Protein AF-A0A7X9CYS6-F1 (afdb_monomer_lite)

pLDDT: mean 74.08, std 22.62, range [28.09, 98.12]

Foldseek 3Di:
DLVPLLVVLCVPVVVVVVPPPPPCVVPVHDPVVVVVVSVVVSVVVSVVVSVVVVVVVVVVVVLVVQCVVCVPPVVSVVVSCVVPPPPDDDPPPDPDDDDDDDDDDDDDDDDDDDDDDDDDDDDPPVVVVVVVVVVVVVVVVVVVVVVVVVVVVVVVVVVVVVVVVVVVVVVVVVVVVVVVVVVVVVVVVVVVVVVVVVVVVVVVVVVVVVVVVVVVVVVVVVVVVVVVVVVVVVVPPPPPPPDDDDDDDDDDDDD

Secondary structure (DSSP, 8-state):
-HHHHHHHHHHHHHHHHHH----GGGTT--HHHHHHHHHHHHHHHHHHHHHHHHHHHHHHHHHHHHHHHHTT-HHHHHHHHHHHS-SSPPP--------------------------------TTHHHHHHHHHHHHHHHHHHHHHHHHHHHHHHHHHHHHHHHHHHHHHHHHHHHHHHHHHHHHHHHHHHHHHHHHHHHHHHHHHHHHHHHHHHHHHHHHHHHHHHHHHHHHHHHS----S-------------

Structure (mmCIF, N/CA/C/O backbone):
data_AF-A0A7X9CYS6-F1
#
_entry.id   AF-A0A7X9CYS6-F1
#
loop_
_atom_site.group_PDB
_atom_site.id
_atom_site.type_symbol
_atom_site.label_atom_id
_atom_site.label_alt_id
_atom_site.label_comp_id
_atom_site.label_asym_id
_atom_site.label_entity_id
_atom_site.label_seq_id
_atom_site.pdbx_PDB_ins_code
_atom_site.Cartn_x
_atom_site.Cartn_y
_atom_site.Cartn_z
_atom_site.occupancy
_atom_site.B_iso_or_equiv
_atom_site.auth_seq_id
_atom_site.auth_comp_id
_atom_site.auth_asym_id
_atom_site.auth_atom_id
_atom_site.pdbx_PDB_model_num
ATOM 1 N N . MET A 1 1 ? 19.608 -3.594 35.580 1.00 46.00 1 MET A N 1
ATOM 2 C CA . MET A 1 1 ? 18.459 -4.457 35.216 1.00 46.00 1 MET A CA 1
ATOM 3 C C . MET A 1 1 ? 18.194 -4.507 33.707 1.00 46.00 1 MET A C 1
ATOM 5 O O . MET A 1 1 ? 17.631 -5.494 33.256 1.00 46.00 1 MET A O 1
ATOM 9 N N . GLU A 1 2 ? 18.663 -3.537 32.910 1.00 43.75 2 GLU A N 1
ATOM 10 C CA . GLU A 1 2 ? 18.467 -3.482 31.444 1.00 43.75 2 GLU A CA 1
ATOM 11 C C . GLU A 1 2 ? 18.926 -4.719 30.645 1.00 43.75 2 GLU A C 1
ATOM 13 O O . GLU A 1 2 ? 18.449 -4.955 29.538 1.00 43.75 2 GLU A O 1
ATOM 18 N N . THR A 1 3 ? 19.850 -5.525 31.174 1.00 52.84 3 THR A N 1
ATOM 19 C CA . THR A 1 3 ? 20.416 -6.687 30.469 1.00 52.84 3 THR A CA 1
ATOM 20 C C . THR A 1 3 ? 19.485 -7.900 30.427 1.00 52.84 3 THR A C 1
ATOM 22 O O . THR A 1 3 ? 19.634 -8.737 29.540 1.00 52.84 3 THR A O 1
ATOM 25 N N . VAL A 1 4 ? 18.509 -8.003 31.336 1.00 60.00 4 VAL A N 1
ATOM 26 C CA . VAL A 1 4 ? 17.666 -9.206 31.469 1.00 60.00 4 VAL A CA 1
ATOM 27 C C . VAL A 1 4 ? 16.544 -9.232 30.429 1.00 60.00 4 VAL A C 1
ATOM 29 O O . VAL A 1 4 ? 16.298 -10.272 29.824 1.00 60.00 4 VAL A O 1
ATOM 32 N N . VAL A 1 5 ? 15.909 -8.085 30.170 1.00 58.53 5 VAL A N 1
ATOM 33 C CA . VAL A 1 5 ? 14.807 -7.964 29.196 1.00 58.53 5 VAL A CA 1
ATOM 34 C C . VAL A 1 5 ? 1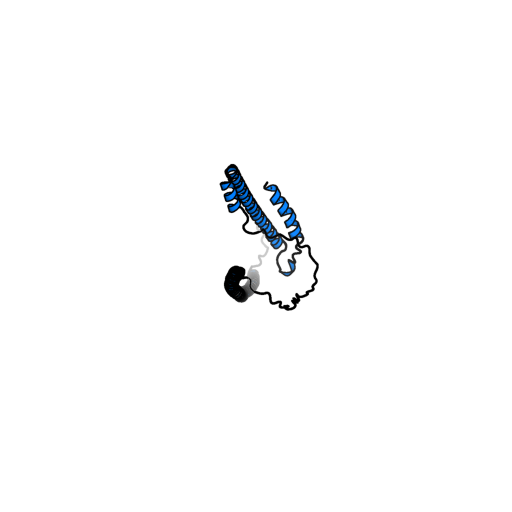5.327 -8.130 27.770 1.00 58.53 5 VAL A C 1
ATOM 36 O O . VAL A 1 5 ? 14.794 -8.926 27.004 1.00 58.53 5 VAL A O 1
ATOM 39 N N . LYS A 1 6 ? 16.446 -7.461 27.457 1.00 62.38 6 LYS A N 1
ATOM 40 C CA . LYS A 1 6 ? 17.162 -7.574 26.177 1.00 62.38 6 LYS A CA 1
ATOM 41 C C . LYS A 1 6 ? 17.490 -9.033 25.836 1.00 62.38 6 LYS A C 1
ATOM 43 O O . LYS A 1 6 ? 17.233 -9.479 24.726 1.00 62.38 6 LYS A O 1
ATOM 48 N N . TYR A 1 7 ? 18.033 -9.770 26.806 1.00 60.84 7 TYR A N 1
ATOM 49 C CA . TYR A 1 7 ? 18.475 -11.148 26.602 1.00 60.84 7 TYR A CA 1
ATOM 50 C C . TYR A 1 7 ? 17.305 -12.131 26.453 1.00 60.84 7 TYR A C 1
ATOM 52 O O . TYR A 1 7 ? 17.364 -13.010 25.600 1.00 60.84 7 TYR A O 1
ATOM 60 N N . ARG A 1 8 ? 16.228 -11.971 27.237 1.00 62.50 8 ARG A N 1
ATOM 61 C CA . ARG A 1 8 ? 15.043 -12.845 27.150 1.00 62.50 8 ARG A CA 1
ATOM 62 C C . ARG A 1 8 ? 14.233 -12.616 25.873 1.00 62.50 8 ARG A C 1
ATOM 64 O O . ARG A 1 8 ? 13.836 -13.586 25.240 1.00 62.50 8 ARG A O 1
ATOM 71 N N . PHE A 1 9 ? 14.066 -11.360 25.459 1.00 68.62 9 PHE A N 1
ATOM 72 C CA . PHE A 1 9 ? 13.383 -11.023 24.209 1.00 68.62 9 PHE A CA 1
ATOM 73 C C . PHE A 1 9 ? 14.113 -11.608 22.992 1.00 68.62 9 PHE A C 1
ATOM 75 O O . PHE A 1 9 ? 13.510 -12.297 22.170 1.00 68.62 9 PHE A O 1
ATOM 82 N N . ASP A 1 10 ? 15.434 -11.409 22.911 1.00 65.62 10 ASP A N 1
ATOM 83 C CA . ASP A 1 10 ? 16.239 -11.958 21.815 1.00 65.62 10 ASP A CA 1
ATOM 84 C C . ASP A 1 10 ? 16.242 -13.505 21.833 1.00 65.62 10 ASP A C 1
ATOM 86 O O . ASP A 1 10 ? 16.254 -14.137 20.774 1.00 65.62 10 ASP A O 1
ATOM 90 N N . GLN A 1 11 ? 16.189 -14.129 23.016 1.00 69.62 11 GLN A N 1
ATOM 91 C CA . GLN A 1 11 ? 16.157 -15.587 23.175 1.00 69.62 11 GLN A CA 1
ATOM 92 C C . GLN A 1 11 ? 14.868 -16.232 22.645 1.00 69.62 11 GLN A C 1
ATOM 94 O O . GLN A 1 11 ? 14.941 -17.347 22.135 1.00 69.62 11 GLN A O 1
ATOM 99 N N . GLU A 1 12 ? 13.717 -15.564 22.734 1.00 68.12 12 GLU A N 1
ATOM 100 C CA . GLU A 1 12 ? 12.431 -16.102 22.256 1.00 68.12 12 GLU A CA 1
ATOM 101 C C . GLU A 1 12 ? 12.136 -15.717 20.801 1.00 68.12 12 GLU A C 1
ATOM 103 O O . GLU A 1 12 ? 11.694 -16.546 20.000 1.00 68.12 12 GLU A O 1
ATOM 108 N N . MET A 1 13 ? 12.456 -14.481 20.418 1.00 67.81 13 MET A N 1
ATOM 109 C CA . MET A 1 13 ? 12.076 -13.947 19.111 1.00 67.81 13 MET A CA 1
ATOM 110 C C . MET A 1 13 ? 13.007 -14.392 17.976 1.00 67.81 13 MET A C 1
ATOM 112 O O . MET A 1 13 ? 12.555 -14.587 16.846 1.00 67.81 13 MET A O 1
ATOM 116 N N . VAL A 1 14 ? 14.302 -14.605 18.244 1.00 67.62 14 VAL A N 1
ATOM 117 C CA . VAL A 1 14 ? 15.253 -15.067 17.213 1.00 67.62 14 VAL A CA 1
ATOM 118 C C . VAL A 1 14 ? 14.948 -16.500 16.742 1.00 67.62 14 VAL A C 1
ATOM 120 O O . VAL A 1 14 ? 14.978 -16.731 15.530 1.00 67.62 14 VAL A O 1
ATOM 123 N N . PRO A 1 15 ? 14.638 -17.476 17.620 1.00 66.25 15 PRO A N 1
ATOM 124 C CA . PRO A 1 15 ? 14.166 -18.793 17.194 1.00 66.25 15 PRO A CA 1
ATOM 125 C C . PRO A 1 15 ? 12.837 -18.737 16.440 1.00 66.25 15 PRO A C 1
ATOM 127 O O . PRO A 1 15 ? 12.715 -19.402 15.414 1.00 66.25 15 PRO A O 1
ATOM 130 N N . PHE A 1 16 ? 11.884 -17.913 16.889 1.00 66.12 16 PHE A N 1
ATOM 131 C CA . PHE A 1 16 ? 10.585 -17.745 16.231 1.00 66.12 16 PHE A CA 1
ATOM 132 C C . PHE A 1 16 ? 10.733 -17.256 14.781 1.00 66.12 16 PHE A C 1
ATOM 134 O O . PHE A 1 16 ? 10.178 -17.848 13.857 1.00 66.12 16 PHE A O 1
ATOM 141 N N . VAL A 1 17 ? 11.577 -16.245 14.546 1.00 66.06 17 VAL A N 1
ATOM 142 C CA . VAL A 1 17 ? 11.855 -15.739 13.189 1.00 66.06 17 VAL A CA 1
ATOM 143 C C . VAL A 1 17 ? 12.609 -16.753 12.324 1.00 66.06 17 VAL A C 1
ATOM 145 O O . VAL A 1 17 ? 12.420 -16.777 11.111 1.00 66.06 17 VAL A O 1
ATOM 148 N N . LYS A 1 18 ? 13.430 -17.626 12.920 1.00 64.25 18 LYS A N 1
ATOM 149 C CA . LYS A 1 18 ? 14.090 -18.726 12.194 1.00 64.25 18 LYS A CA 1
ATOM 150 C C . LYS A 1 18 ? 13.147 -19.885 11.856 1.00 64.25 18 LYS A C 1
ATOM 152 O O . LYS A 1 18 ? 13.409 -20.585 10.885 1.00 64.25 18 LYS A O 1
ATOM 157 N N . GLN A 1 19 ? 12.105 -20.111 12.658 1.00 64.25 19 GLN A N 1
ATOM 158 C CA . GLN A 1 19 ? 11.081 -21.141 12.430 1.00 64.25 19 GLN A CA 1
ATOM 159 C C . GLN A 1 19 ? 9.977 -20.686 11.474 1.00 64.25 19 GLN A C 1
ATOM 161 O O . GLN A 1 19 ? 9.286 -21.523 10.895 1.00 64.25 19 GLN A O 1
ATOM 166 N N . LEU A 1 20 ? 9.813 -19.375 11.291 1.00 64.12 20 LEU A N 1
ATOM 167 C CA . LEU A 1 20 ? 8.981 -18.817 10.236 1.00 64.12 20 LEU A CA 1
ATOM 168 C C . LEU A 1 20 ? 9.573 -19.214 8.878 1.00 64.12 20 LEU A C 1
ATOM 170 O O . LEU A 1 20 ? 10.485 -18.577 8.351 1.00 64.12 20 LEU A O 1
ATOM 174 N N . ASP A 1 21 ? 9.035 -20.288 8.308 1.00 56.44 21 ASP A N 1
ATOM 175 C CA . ASP A 1 21 ? 9.355 -20.771 6.968 1.00 56.44 21 ASP A CA 1
ATOM 176 C C . ASP A 1 21 ? 8.730 -19.816 5.934 1.00 56.44 21 ASP A C 1
ATOM 178 O O . ASP A 1 21 ? 7.679 -20.059 5.330 1.00 56.44 21 ASP A O 1
ATOM 182 N N . ILE A 1 22 ? 9.340 -18.638 5.780 1.00 60.50 22 ILE A N 1
ATOM 183 C CA . ILE A 1 22 ? 8.824 -17.602 4.890 1.00 60.50 22 ILE A CA 1
ATOM 184 C C . ILE A 1 22 ? 9.063 -18.067 3.453 1.00 60.50 22 ILE A C 1
ATOM 186 O O . ILE A 1 22 ? 10.188 -18.039 2.937 1.00 60.50 22 ILE A O 1
ATOM 190 N N . LYS A 1 23 ? 7.975 -18.444 2.773 1.00 56.62 23 LYS A N 1
ATOM 191 C CA . LYS A 1 23 ? 7.922 -18.718 1.328 1.00 56.62 23 LYS A CA 1
ATOM 192 C C . LYS A 1 23 ? 8.110 -17.429 0.512 1.00 56.62 23 LYS A C 1
ATOM 194 O O . LYS A 1 23 ? 7.251 -16.999 -0.245 1.00 56.62 23 LYS A O 1
ATOM 199 N N . THR A 1 24 ? 9.276 -16.821 0.659 1.00 53.81 24 THR A N 1
ATOM 200 C CA . THR A 1 24 ? 9.776 -15.630 -0.051 1.00 53.81 24 THR A CA 1
ATOM 201 C C . THR A 1 24 ? 9.756 -15.792 -1.573 1.00 53.81 24 THR A C 1
ATOM 203 O O . THR A 1 24 ? 9.489 -14.835 -2.293 1.00 53.81 24 THR A O 1
ATOM 206 N N . ALA A 1 25 ? 9.926 -17.022 -2.068 1.00 52.12 25 ALA A N 1
ATOM 207 C CA . ALA A 1 25 ? 9.874 -17.340 -3.495 1.00 52.12 25 ALA A CA 1
ATOM 208 C C . ALA A 1 25 ? 8.477 -17.176 -4.132 1.00 52.12 25 ALA A C 1
ATOM 210 O O . ALA A 1 25 ? 8.392 -16.994 -5.340 1.00 52.12 25 ALA A O 1
ATOM 211 N N . LEU A 1 26 ? 7.387 -17.218 -3.351 1.00 50.41 26 LEU A N 1
ATOM 212 C CA . LEU A 1 26 ? 6.014 -17.113 -3.875 1.00 50.41 26 LEU A CA 1
ATOM 213 C C . LEU A 1 26 ? 5.566 -15.670 -4.152 1.00 50.41 26 LEU A C 1
ATOM 215 O O . LEU A 1 26 ? 4.571 -15.472 -4.840 1.00 50.41 26 LEU A O 1
ATOM 219 N N . PHE A 1 27 ? 6.302 -14.676 -3.649 1.00 57.56 27 PHE A N 1
ATOM 220 C CA . PHE A 1 27 ? 5.917 -13.263 -3.720 1.00 57.56 27 PHE A CA 1
ATOM 221 C C . PHE A 1 27 ? 6.971 -12.369 -4.396 1.00 57.56 27 PHE A C 1
ATOM 223 O O . PHE A 1 27 ? 6.818 -11.153 -4.413 1.00 57.56 27 PHE A O 1
ATOM 230 N N . GLY A 1 28 ? 8.038 -12.953 -4.957 1.00 59.25 28 GLY A N 1
ATOM 231 C CA . GLY A 1 28 ? 9.067 -12.211 -5.699 1.00 59.25 28 GLY A CA 1
ATOM 232 C C . GLY A 1 28 ? 9.936 -11.273 -4.852 1.00 59.25 28 GLY A C 1
ATOM 233 O O . GLY A 1 28 ? 10.658 -10.454 -5.411 1.00 59.25 28 GLY A O 1
ATOM 234 N N . TYR A 1 29 ? 9.881 -11.375 -3.521 1.00 65.25 29 TYR A N 1
ATOM 235 C CA . TYR A 1 29 ? 10.725 -10.587 -2.625 1.00 65.25 29 TYR A CA 1
ATOM 236 C C . TYR A 1 29 ? 12.080 -11.263 -2.416 1.00 65.25 29 TYR A C 1
ATOM 238 O O . TYR A 1 29 ? 12.153 -12.480 -2.218 1.00 65.25 29 TYR A O 1
ATOM 246 N N . ASP A 1 30 ? 13.150 -10.466 -2.394 1.00 68.56 30 ASP A N 1
ATOM 247 C CA . ASP A 1 30 ? 14.466 -10.959 -2.005 1.00 68.56 30 ASP A CA 1
ATOM 248 C C . ASP A 1 30 ? 14.426 -11.432 -0.540 1.00 68.56 30 ASP A C 1
ATOM 250 O O . ASP A 1 30 ? 13.966 -10.733 0.369 1.00 68.56 30 ASP A O 1
ATOM 254 N N . LYS A 1 31 ? 14.913 -12.655 -0.309 1.00 67.12 31 LYS A N 1
ATOM 255 C CA . LYS A 1 31 ? 15.061 -13.252 1.023 1.00 67.12 31 LYS A CA 1
ATOM 256 C C . LYS A 1 31 ? 15.860 -12.354 1.959 1.00 67.12 31 LYS A C 1
ATOM 258 O O . LYS A 1 31 ? 15.559 -12.304 3.152 1.00 67.12 31 LYS A O 1
ATOM 263 N N . THR A 1 32 ? 16.872 -11.672 1.430 1.00 69.25 32 THR A N 1
ATOM 264 C CA . THR A 1 32 ? 17.748 -10.806 2.220 1.00 69.25 32 THR A CA 1
ATOM 265 C C . THR A 1 32 ? 17.013 -9.554 2.699 1.00 69.25 32 THR A C 1
ATOM 267 O O . THR A 1 32 ? 17.086 -9.230 3.884 1.00 69.25 32 THR A O 1
ATOM 270 N N . ASP A 1 33 ? 16.209 -8.931 1.837 1.00 72.75 33 ASP A N 1
ATOM 271 C CA . ASP A 1 33 ? 15.396 -7.757 2.169 1.00 72.75 33 ASP A CA 1
ATOM 272 C C . ASP A 1 33 ? 14.320 -8.066 3.207 1.00 72.75 33 ASP A C 1
ATOM 274 O O . ASP A 1 33 ? 14.129 -7.308 4.162 1.00 72.75 33 ASP A O 1
ATOM 278 N N . VAL A 1 34 ? 13.628 -9.198 3.057 1.00 71.06 34 VAL A N 1
ATOM 279 C CA . VAL A 1 34 ? 12.612 -9.635 4.023 1.00 71.06 34 VAL A CA 1
ATOM 280 C C . VAL A 1 34 ? 13.257 -9.880 5.386 1.00 71.06 34 VAL A C 1
ATOM 282 O O . VAL A 1 34 ? 12.774 -9.378 6.399 1.00 71.06 34 VAL A O 1
ATOM 285 N N . TYR A 1 35 ? 14.390 -10.581 5.416 1.00 70.62 35 TYR A N 1
ATOM 286 C CA . TYR A 1 35 ? 15.113 -10.857 6.653 1.00 70.62 35 TYR A CA 1
ATOM 287 C C . TYR A 1 35 ? 15.645 -9.583 7.329 1.00 70.62 35 TYR A C 1
ATOM 289 O O . TYR A 1 35 ? 15.583 -9.467 8.553 1.00 70.62 35 TYR A O 1
ATOM 297 N N . ASN A 1 36 ? 16.113 -8.604 6.551 1.00 75.88 36 ASN A N 1
ATOM 298 C CA . ASN A 1 36 ? 16.542 -7.307 7.076 1.00 75.88 36 ASN A CA 1
ATOM 299 C C . ASN A 1 36 ? 15.367 -6.526 7.682 1.00 75.88 36 ASN A C 1
ATOM 301 O O . ASN A 1 36 ? 15.481 -6.046 8.806 1.00 75.88 36 ASN A O 1
ATOM 305 N N . LYS A 1 37 ? 14.201 -6.505 7.024 1.00 77.44 37 LYS A N 1
ATOM 306 C CA . LYS A 1 37 ? 12.989 -5.885 7.590 1.00 77.44 37 LYS A CA 1
ATOM 307 C C . LYS A 1 37 ? 12.537 -6.552 8.889 1.00 77.44 37 LYS A C 1
ATOM 309 O O . LYS A 1 37 ? 12.119 -5.860 9.814 1.00 77.44 37 LYS A O 1
ATOM 314 N N . PHE A 1 38 ? 12.635 -7.879 8.985 1.00 75.25 38 PHE A N 1
ATOM 315 C CA . PHE A 1 38 ? 12.331 -8.591 10.229 1.00 75.25 38 PHE A CA 1
ATOM 316 C C . PHE A 1 38 ? 13.317 -8.249 11.346 1.00 75.25 38 PHE A C 1
ATOM 318 O O . PHE A 1 38 ? 12.891 -8.042 12.478 1.00 75.25 38 PHE A O 1
ATOM 325 N N . LYS A 1 39 ? 14.615 -8.130 11.046 1.00 76.81 39 LYS A N 1
ATOM 326 C CA . LYS A 1 39 ? 15.598 -7.653 12.029 1.00 76.81 39 LYS A CA 1
ATOM 327 C C . LYS A 1 39 ? 15.272 -6.249 12.525 1.00 76.81 39 LYS A C 1
ATOM 329 O O . LYS A 1 39 ? 15.270 -6.038 13.733 1.00 76.81 39 LYS A O 1
ATOM 334 N N . ASP A 1 40 ? 14.954 -5.327 11.621 1.00 77.56 40 ASP A N 1
ATOM 335 C CA . ASP A 1 40 ? 14.597 -3.954 11.989 1.00 77.56 40 ASP A CA 1
ATOM 336 C C . ASP A 1 40 ? 13.343 -3.923 12.874 1.00 77.56 40 ASP A C 1
ATOM 338 O O . ASP A 1 40 ? 13.283 -3.182 13.855 1.00 77.56 40 ASP A O 1
ATOM 342 N N . LEU A 1 41 ? 12.356 -4.772 12.571 1.00 77.88 41 LEU A N 1
ATOM 343 C CA . LEU A 1 41 ? 11.145 -4.903 13.378 1.00 77.88 41 LEU A CA 1
ATOM 344 C C . LEU A 1 41 ? 11.442 -5.457 14.778 1.00 77.88 41 LEU A C 1
ATOM 346 O O . LEU A 1 41 ? 10.902 -4.946 15.758 1.00 77.88 41 LEU A O 1
ATOM 350 N N . LEU A 1 42 ? 12.319 -6.460 14.889 1.00 77.12 42 LEU A N 1
ATOM 351 C CA . LEU A 1 42 ? 12.750 -7.001 16.181 1.00 77.12 42 LEU A CA 1
ATOM 352 C C . LEU A 1 42 ? 13.484 -5.954 17.022 1.00 77.12 42 LEU A C 1
ATOM 354 O O . LEU A 1 42 ? 13.251 -5.874 18.226 1.00 77.12 42 LEU A O 1
ATOM 358 N N . VAL A 1 43 ? 14.332 -5.130 16.402 1.00 77.88 43 VAL A N 1
ATOM 359 C CA . VAL A 1 43 ? 15.024 -4.032 17.094 1.00 77.88 43 VAL A CA 1
ATOM 360 C C . VAL A 1 43 ? 14.019 -3.007 17.623 1.00 77.88 43 VAL A C 1
ATOM 362 O O . VAL A 1 43 ? 14.082 -2.658 18.799 1.00 77.88 43 VAL A O 1
ATOM 365 N N . ARG A 1 44 ? 13.032 -2.603 16.814 1.00 78.38 44 ARG A N 1
ATOM 366 C CA . ARG A 1 44 ? 11.977 -1.671 17.256 1.00 78.38 44 ARG A CA 1
ATOM 367 C C . ARG A 1 44 ? 11.113 -2.250 18.374 1.00 78.38 44 ARG A C 1
ATOM 369 O O . ARG A 1 44 ? 10.851 -1.575 19.361 1.00 78.38 44 ARG A O 1
ATOM 376 N N . ALA A 1 45 ? 10.698 -3.510 18.266 1.00 74.19 45 ALA A N 1
ATOM 377 C CA . ALA A 1 45 ? 9.920 -4.174 19.315 1.00 74.19 45 ALA A CA 1
ATOM 378 C C . ALA A 1 45 ? 10.716 -4.299 20.631 1.00 74.19 45 ALA A C 1
ATOM 380 O O . ALA A 1 45 ? 10.169 -4.178 21.731 1.00 74.19 45 ALA A O 1
ATOM 381 N N . ARG A 1 46 ? 12.034 -4.480 20.529 1.00 75.31 46 ARG A N 1
ATOM 382 C CA . ARG A 1 46 ? 12.953 -4.471 21.669 1.00 75.31 46 ARG A CA 1
ATOM 383 C C . ARG A 1 46 ? 13.092 -3.090 22.322 1.00 75.31 46 ARG A C 1
ATOM 385 O O . ARG A 1 46 ? 13.316 -3.025 23.530 1.00 75.31 46 ARG A O 1
ATOM 392 N N . GLU A 1 47 ? 13.024 -2.009 21.557 1.00 77.00 47 GLU A N 1
ATOM 393 C CA . GLU A 1 47 ? 13.021 -0.640 22.090 1.00 77.00 47 GLU A CA 1
ATOM 394 C C . GLU A 1 47 ? 11.711 -0.356 22.830 1.00 77.00 47 GLU A C 1
ATOM 396 O O . GLU A 1 47 ? 11.751 0.002 24.004 1.00 77.00 47 GLU A O 1
ATOM 401 N N . VAL A 1 48 ? 10.570 -0.660 22.206 1.00 75.81 48 VAL A N 1
ATOM 402 C CA . VAL A 1 48 ? 9.237 -0.475 22.811 1.00 75.81 48 VAL A CA 1
ATOM 403 C C . VAL A 1 48 ? 9.087 -1.275 24.107 1.00 75.81 48 VAL A C 1
ATOM 405 O O . VAL A 1 48 ? 8.604 -0.762 25.109 1.00 75.81 48 VAL A O 1
ATOM 408 N N . SER A 1 49 ? 9.541 -2.530 24.133 1.00 74.88 49 SER A N 1
ATOM 409 C CA . SER A 1 49 ? 9.483 -3.344 25.357 1.00 74.88 49 SER A CA 1
ATOM 410 C C . SER A 1 49 ? 10.391 -2.822 26.472 1.00 74.88 49 SER A C 1
ATOM 412 O O . SER A 1 49 ? 10.048 -2.953 27.644 1.00 74.88 49 SER A O 1
ATOM 414 N N . GLN A 1 50 ? 11.535 -2.216 26.146 1.00 77.12 50 GLN A N 1
ATOM 415 C CA . GLN A 1 50 ? 12.372 -1.560 27.154 1.00 77.12 50 GLN A CA 1
ATOM 416 C C . GLN A 1 50 ? 11.713 -0.303 27.705 1.00 77.12 50 GLN A C 1
ATOM 418 O O . GLN A 1 50 ? 11.797 -0.076 28.909 1.00 77.12 50 GLN A O 1
ATOM 423 N N . GLU A 1 51 ? 11.079 0.485 26.841 1.00 77.12 51 GLU A N 1
ATOM 424 C CA . GLU A 1 51 ? 10.366 1.702 27.220 1.00 77.12 51 GLU A CA 1
ATOM 425 C C . GLU A 1 51 ? 9.198 1.377 28.156 1.00 77.12 51 GLU A C 1
ATOM 427 O O . GLU A 1 51 ? 9.175 1.877 29.277 1.00 77.12 51 GLU A O 1
ATOM 432 N N . LEU A 1 52 ? 8.342 0.419 27.784 1.00 75.56 52 LEU A N 1
ATOM 433 C CA . LEU A 1 52 ? 7.236 -0.048 28.630 1.00 75.56 52 LEU A CA 1
ATOM 434 C C . LEU A 1 52 ? 7.725 -0.568 29.985 1.00 75.56 52 LEU A C 1
ATOM 436 O O . LEU A 1 52 ? 7.178 -0.228 31.028 1.00 75.56 52 LEU A O 1
ATOM 440 N N . VAL A 1 53 ? 8.794 -1.369 30.003 1.00 76.00 53 VAL A N 1
ATOM 441 C CA . VAL A 1 53 ? 9.352 -1.863 31.268 1.00 76.00 53 VAL A CA 1
ATOM 442 C C . VAL A 1 53 ? 9.916 -0.715 32.111 1.00 76.00 53 VAL A C 1
ATOM 444 O O . VAL A 1 53 ? 9.765 -0.731 33.331 1.00 76.00 53 VAL A O 1
ATOM 447 N N . ALA A 1 54 ? 10.565 0.279 31.502 1.00 76.81 54 ALA A N 1
ATOM 448 C CA . ALA A 1 54 ? 11.082 1.442 32.220 1.00 76.81 54 ALA A CA 1
ATOM 449 C C . ALA A 1 54 ? 9.953 2.302 32.810 1.00 76.81 54 ALA A C 1
ATOM 451 O O . ALA A 1 54 ? 10.068 2.735 33.958 1.00 76.81 54 ALA A O 1
ATOM 452 N N . GLU A 1 55 ? 8.863 2.502 32.068 1.00 77.94 55 GLU A N 1
ATOM 453 C CA . GLU A 1 55 ? 7.655 3.179 32.549 1.00 77.94 55 GLU A CA 1
ATOM 454 C C . GLU A 1 55 ? 7.044 2.441 33.745 1.00 77.94 55 GLU A C 1
ATOM 456 O O . GLU A 1 55 ? 6.828 3.057 34.787 1.00 77.94 55 GLU A O 1
ATOM 461 N N . GLU A 1 56 ? 6.884 1.118 33.659 1.00 78.50 56 GLU A N 1
ATOM 462 C CA . GLU A 1 56 ? 6.377 0.300 34.769 1.00 78.50 56 GLU A CA 1
ATOM 463 C C . GLU A 1 56 ? 7.310 0.306 35.992 1.00 78.50 56 GLU A C 1
ATOM 465 O O . GLU A 1 56 ? 6.878 0.288 37.144 1.00 78.50 56 GLU A O 1
ATOM 470 N N . TYR A 1 57 ? 8.628 0.376 35.792 1.00 79.19 57 TYR A N 1
ATOM 471 C CA . TYR A 1 57 ? 9.544 0.556 36.921 1.00 79.19 57 TYR A CA 1
ATOM 472 C C . TYR A 1 57 ? 9.363 1.922 37.592 1.00 79.19 57 TYR A C 1
ATOM 474 O O . TYR A 1 57 ? 9.431 2.004 38.821 1.00 79.19 57 TYR A O 1
ATOM 482 N N . LEU A 1 58 ? 9.123 2.984 36.819 1.00 81.00 58 LEU A N 1
ATOM 483 C CA . LEU A 1 58 ? 8.857 4.316 37.362 1.00 81.00 58 LEU A CA 1
ATOM 484 C C . LEU A 1 58 ? 7.523 4.366 38.113 1.00 81.00 58 LEU A C 1
ATOM 486 O O . LEU A 1 58 ? 7.479 4.951 39.197 1.00 81.00 58 LEU A O 1
ATOM 490 N N . THR A 1 59 ? 6.466 3.730 37.598 1.00 82.62 59 THR A N 1
ATOM 491 C CA . THR A 1 59 ? 5.176 3.630 38.303 1.00 82.62 59 THR A CA 1
ATOM 492 C C . THR A 1 59 ? 5.333 2.854 39.609 1.00 82.62 59 THR A C 1
ATOM 494 O O . THR A 1 59 ? 4.877 3.322 40.650 1.00 82.62 59 THR A O 1
ATOM 497 N N . ILE A 1 60 ? 6.072 1.740 39.613 1.00 81.50 60 ILE A N 1
ATOM 498 C CA . ILE A 1 60 ? 6.359 0.965 40.829 1.00 81.50 60 ILE A CA 1
ATOM 499 C C . ILE A 1 60 ? 7.158 1.786 41.853 1.00 81.50 60 ILE A C 1
ATOM 501 O O . ILE A 1 60 ? 6.863 1.727 43.048 1.00 81.50 60 ILE A O 1
ATOM 505 N N . GLU A 1 61 ? 8.165 2.556 41.436 1.00 82.25 61 GLU A N 1
ATOM 506 C CA . GLU A 1 61 ? 8.908 3.434 42.354 1.00 82.25 61 GLU A CA 1
ATOM 507 C C . GLU A 1 61 ? 8.015 4.552 42.918 1.00 82.25 61 GLU A C 1
ATOM 509 O O . GLU A 1 61 ? 8.049 4.823 44.122 1.00 82.25 61 GLU A O 1
ATOM 514 N N . GLN A 1 62 ? 7.135 5.138 42.102 1.00 84.31 62 GLN A N 1
ATOM 515 C CA . GLN A 1 62 ? 6.125 6.090 42.575 1.00 84.31 62 GLN A CA 1
ATOM 516 C C . GLN A 1 62 ? 5.178 5.437 43.592 1.00 84.31 62 GLN A C 1
ATOM 518 O O . GLN A 1 62 ? 5.011 5.966 44.691 1.00 84.31 62 GLN A O 1
ATOM 523 N N . MET A 1 63 ? 4.657 4.241 43.303 1.00 82.75 63 MET A N 1
ATOM 524 C CA . MET A 1 63 ? 3.824 3.471 44.231 1.00 82.75 63 MET A CA 1
ATOM 525 C C . MET A 1 63 ? 4.540 3.194 45.554 1.00 82.75 63 MET A C 1
ATOM 527 O O . MET A 1 63 ? 3.949 3.372 46.617 1.00 82.75 63 MET A O 1
ATOM 531 N N . LYS A 1 64 ? 5.821 2.802 45.521 1.00 83.62 64 LYS A N 1
ATOM 532 C CA . LYS A 1 64 ? 6.619 2.588 46.739 1.00 83.62 64 LYS A CA 1
ATOM 533 C C . LYS A 1 64 ? 6.732 3.867 47.558 1.00 83.62 64 LYS A C 1
ATOM 535 O O . LYS A 1 64 ? 6.537 3.818 48.769 1.00 83.62 64 LYS A O 1
ATOM 540 N N . THR A 1 65 ? 7.044 5.001 46.929 1.00 84.56 65 THR A N 1
ATOM 541 C CA . THR A 1 65 ? 7.184 6.279 47.649 1.00 84.56 65 THR A CA 1
ATOM 542 C C . THR A 1 65 ? 5.865 6.745 48.268 1.00 84.56 65 THR A C 1
ATOM 544 O O . THR A 1 65 ? 5.858 7.169 49.424 1.00 84.56 65 THR A O 1
ATOM 547 N N . GLU A 1 66 ? 4.744 6.590 47.558 1.00 82.19 66 GLU A N 1
ATOM 548 C CA . GLU A 1 66 ? 3.402 6.875 48.080 1.00 82.19 66 GLU A CA 1
ATOM 549 C C . GLU A 1 66 ? 3.018 5.925 49.230 1.00 82.19 66 GLU A C 1
ATOM 551 O O . GLU A 1 66 ? 2.486 6.376 50.245 1.00 82.19 66 GLU A O 1
ATOM 556 N N . LEU A 1 67 ? 3.363 4.636 49.130 1.00 81.94 67 LEU A N 1
ATOM 557 C CA . LEU A 1 67 ? 3.139 3.648 50.189 1.00 81.94 67 LEU A CA 1
ATOM 558 C C . LEU A 1 67 ? 3.973 3.964 51.438 1.00 81.94 67 LEU A C 1
ATOM 560 O O . LEU A 1 67 ? 3.440 3.952 52.546 1.00 81.94 67 LEU A O 1
ATOM 564 N N . PHE A 1 68 ? 5.254 4.315 51.283 1.00 81.31 68 PHE A N 1
ATOM 565 C CA . PHE A 1 68 ? 6.105 4.740 52.401 1.00 81.31 68 PHE A CA 1
ATOM 566 C C . PHE A 1 68 ? 5.595 6.029 53.063 1.00 81.31 68 PHE A C 1
ATOM 568 O O . PHE A 1 68 ? 5.657 6.145 54.286 1.00 81.31 68 PHE A O 1
ATOM 575 N N . ALA A 1 69 ? 5.051 6.973 52.289 1.00 78.88 69 ALA A N 1
ATOM 576 C CA . ALA A 1 69 ? 4.439 8.192 52.822 1.00 78.88 69 ALA A CA 1
ATOM 577 C C . ALA A 1 69 ? 3.107 7.926 53.554 1.00 78.88 69 ALA A C 1
ATOM 579 O O . ALA A 1 69 ? 2.759 8.650 54.490 1.00 78.88 69 ALA A O 1
ATOM 580 N N . ALA A 1 70 ? 2.371 6.886 53.150 1.00 77.56 70 ALA A N 1
ATOM 581 C CA . ALA A 1 70 ? 1.108 6.470 53.758 1.00 77.56 70 ALA A CA 1
ATOM 582 C C . ALA A 1 70 ? 1.276 5.498 54.945 1.00 77.56 70 ALA A C 1
ATOM 584 O O . ALA A 1 70 ? 0.340 5.335 55.725 1.00 77.56 70 ALA A O 1
ATOM 585 N N . ALA A 1 71 ? 2.459 4.897 55.134 1.00 74.25 71 ALA A N 1
ATOM 586 C CA . ALA A 1 71 ? 2.730 3.808 56.084 1.00 74.25 71 ALA A CA 1
ATOM 587 C C . ALA A 1 71 ? 2.449 4.113 57.576 1.00 74.25 71 ALA A C 1
ATOM 589 O O . ALA A 1 71 ? 2.507 3.205 58.402 1.00 74.25 71 ALA A O 1
ATOM 590 N N . GLY A 1 72 ? 2.142 5.364 57.935 1.00 71.00 72 GLY A N 1
ATOM 591 C CA . GLY A 1 72 ? 1.798 5.783 59.299 1.00 71.00 72 GLY A CA 1
ATOM 592 C C . GLY A 1 72 ? 0.349 6.238 59.510 1.00 71.00 72 GLY A C 1
ATOM 593 O O . GLY A 1 72 ? 0.021 6.640 60.623 1.00 71.00 72 GLY A O 1
ATOM 594 N N . ASP A 1 73 ? -0.505 6.222 58.480 1.00 78.50 73 ASP A N 1
ATOM 595 C CA . ASP A 1 73 ? -1.854 6.801 58.540 1.00 78.50 73 ASP A CA 1
ATOM 596 C C . ASP A 1 73 ? -2.884 5.891 57.832 1.00 78.50 73 ASP A C 1
ATOM 598 O O . ASP A 1 73 ? -2.833 5.742 56.605 1.00 78.50 73 ASP A O 1
ATOM 602 N N . PRO A 1 74 ? -3.825 5.266 58.571 1.00 77.25 74 PRO A N 1
ATOM 603 C CA . PRO A 1 74 ? -4.749 4.277 58.013 1.00 77.25 74 PRO A CA 1
ATOM 604 C C . PRO A 1 74 ? -5.670 4.863 56.935 1.00 77.25 74 PRO A C 1
ATOM 606 O O . PRO A 1 74 ? -5.962 4.184 55.954 1.00 77.25 74 PRO A O 1
ATOM 609 N N . ALA A 1 75 ? -6.051 6.140 57.048 1.00 77.38 75 ALA A N 1
ATOM 610 C CA . ALA A 1 75 ? -6.887 6.803 56.047 1.00 77.38 75 ALA A CA 1
ATOM 611 C C . ALA A 1 75 ? -6.137 7.034 54.720 1.00 77.38 75 ALA A C 1
ATOM 613 O O . ALA A 1 75 ? -6.7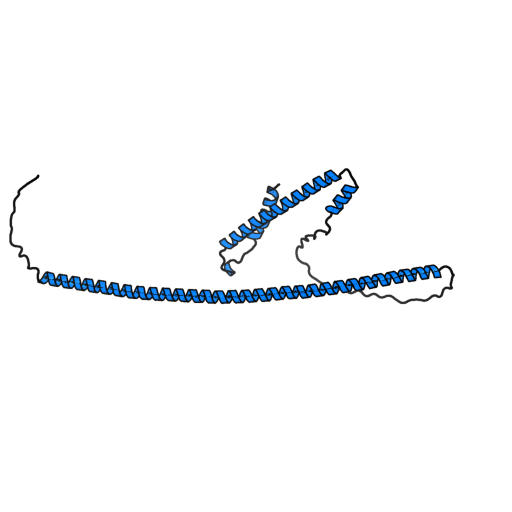26 6.983 53.640 1.00 77.38 75 ALA A O 1
ATOM 614 N N . LYS A 1 76 ? -4.815 7.254 54.776 1.00 78.12 76 LYS A N 1
ATOM 615 C CA . LYS A 1 76 ? -3.976 7.416 53.575 1.00 78.12 76 LYS A CA 1
ATOM 616 C C . LYS A 1 76 ? -3.651 6.082 52.913 1.00 78.12 76 LYS A C 1
ATOM 618 O O . LYS A 1 76 ? -3.526 6.038 51.694 1.00 78.12 76 LYS A O 1
ATOM 623 N N . LEU A 1 77 ? -3.551 5.006 53.693 1.00 75.12 77 LEU A N 1
ATOM 624 C CA . LEU A 1 77 ? -3.415 3.638 53.181 1.00 75.12 77 LEU A CA 1
ATOM 625 C C . LEU A 1 77 ? -4.665 3.189 52.416 1.00 75.12 77 LEU A C 1
ATOM 627 O O . LEU A 1 77 ? -4.542 2.596 51.347 1.00 75.12 77 LEU A O 1
ATOM 631 N N . GLU A 1 78 ? -5.856 3.521 52.916 1.00 76.50 78 GLU A N 1
ATOM 632 C CA . GLU A 1 78 ? -7.122 3.217 52.238 1.00 76.50 78 GLU A CA 1
ATOM 633 C C . GLU A 1 78 ? -7.278 4.024 50.936 1.00 76.50 78 GLU A C 1
ATOM 635 O O . GLU A 1 78 ? -7.627 3.468 49.894 1.00 76.50 78 GLU A O 1
ATOM 640 N N . ALA A 1 79 ? -6.899 5.309 50.947 1.00 77.62 79 ALA A N 1
ATOM 641 C CA . ALA A 1 79 ? -6.852 6.141 49.741 1.00 77.62 79 ALA A CA 1
ATOM 642 C C . ALA A 1 79 ? -5.808 5.657 48.712 1.00 77.62 79 ALA A C 1
ATOM 644 O O . ALA A 1 79 ? -6.070 5.680 47.509 1.00 77.62 79 ALA A O 1
ATOM 645 N N . PHE A 1 80 ? -4.641 5.185 49.167 1.00 80.38 80 PHE A N 1
ATOM 646 C CA . PHE A 1 80 ? -3.625 4.564 48.310 1.00 80.38 80 PHE A CA 1
ATOM 647 C C . PHE A 1 80 ? -4.157 3.278 47.666 1.00 80.38 80 PHE A C 1
ATOM 649 O O . PHE A 1 80 ? -4.033 3.098 46.455 1.00 80.38 80 PHE A O 1
ATOM 656 N N . HIS A 1 81 ? -4.811 2.416 48.449 1.00 77.56 81 HIS A N 1
ATOM 657 C CA . HIS A 1 81 ? -5.412 1.187 47.941 1.00 77.56 81 HIS A CA 1
ATOM 658 C C . HIS A 1 81 ? -6.507 1.481 46.906 1.00 77.56 81 HIS A C 1
ATOM 660 O O . HIS A 1 81 ? -6.543 0.839 45.865 1.00 77.56 81 HIS A O 1
ATOM 666 N N . ALA A 1 82 ? -7.357 2.487 47.126 1.00 80.19 82 ALA A N 1
ATOM 667 C CA . ALA A 1 82 ? -8.381 2.882 46.157 1.00 80.19 82 ALA A CA 1
ATOM 668 C C . ALA A 1 82 ? -7.797 3.461 44.851 1.00 80.19 82 ALA A C 1
ATOM 670 O O . ALA A 1 82 ? -8.360 3.242 43.782 1.00 80.19 82 ALA A O 1
ATOM 671 N N . LYS A 1 83 ? -6.672 4.185 44.929 1.00 81.12 83 LYS A N 1
ATOM 672 C CA . LYS A 1 83 ? -6.008 4.810 43.772 1.00 81.12 83 LYS A CA 1
ATOM 673 C C . LYS A 1 83 ? -5.264 3.803 42.889 1.00 81.12 83 LYS A C 1
ATOM 675 O O . LYS A 1 83 ? -5.220 3.988 41.678 1.00 81.12 83 LYS A O 1
ATOM 680 N N . TRP A 1 84 ? -4.671 2.770 43.487 1.00 77.38 84 TRP A N 1
ATOM 681 C CA . TRP A 1 84 ? -3.803 1.813 42.788 1.00 77.38 84 TRP A CA 1
ATOM 682 C C . TRP A 1 84 ? -4.386 0.396 42.681 1.00 77.38 84 TRP A C 1
ATOM 684 O O . TRP A 1 84 ? -3.726 -0.499 42.153 1.00 77.38 84 TRP A O 1
ATOM 694 N N . SER A 1 85 ? -5.606 0.163 43.175 1.00 75.31 85 SER A N 1
ATOM 695 C CA . SER A 1 85 ? -6.306 -1.107 42.974 1.00 75.31 85 SER A CA 1
ATOM 696 C C . SER A 1 85 ? -6.741 -1.234 41.506 1.00 75.31 85 SER A C 1
ATOM 698 O O . SER A 1 85 ? -7.394 -0.325 40.988 1.00 75.31 85 SER A O 1
ATOM 700 N N . PRO A 1 86 ? -6.406 -2.345 40.824 1.00 60.03 86 PRO A N 1
ATOM 701 C CA . PRO A 1 86 ? -6.872 -2.596 39.465 1.00 60.03 86 PRO A CA 1
ATOM 702 C C . PRO A 1 86 ? -8.405 -2.654 39.437 1.00 60.03 86 PRO A C 1
ATOM 704 O O . PRO A 1 86 ? -9.004 -3.501 40.097 1.00 60.03 86 PRO A O 1
ATOM 707 N N . GLN A 1 87 ? -9.045 -1.756 38.685 1.00 53.19 87 GLN A N 1
ATOM 708 C CA . GLN A 1 87 ? -10.508 -1.738 38.527 1.00 53.19 87 GLN A CA 1
ATOM 709 C C . GLN A 1 87 ? -11.031 -2.859 37.614 1.00 53.19 87 GLN A C 1
ATOM 711 O O . GLN A 1 87 ? -12.227 -3.136 37.621 1.00 53.19 87 GLN A O 1
ATOM 716 N N . GLU A 1 88 ? -10.145 -3.559 36.902 1.00 49.97 88 GLU A N 1
ATOM 717 C CA . GLU A 1 88 ? -10.467 -4.756 36.127 1.00 49.97 88 GLU A CA 1
ATOM 718 C C . GLU A 1 88 ? -9.479 -5.887 36.452 1.00 49.97 88 GLU A C 1
ATOM 720 O O . GLU A 1 88 ? -8.271 -5.642 36.561 1.00 49.97 88 GLU A O 1
ATOM 725 N N . PRO A 1 89 ? -9.956 -7.135 36.618 1.00 46.12 89 PRO A N 1
ATOM 726 C CA . PRO A 1 89 ? -9.072 -8.285 36.722 1.00 46.12 89 PRO A CA 1
ATOM 727 C C . PRO A 1 89 ? -8.281 -8.428 35.418 1.00 46.12 89 PRO A C 1
ATOM 729 O O . PRO A 1 89 ? -8.857 -8.436 34.330 1.00 46.12 89 PRO A O 1
ATOM 732 N N . LEU A 1 90 ? -6.954 -8.543 35.536 1.00 49.12 90 LEU A N 1
ATOM 733 C CA . LEU A 1 90 ? -6.069 -8.814 34.404 1.00 49.12 90 LEU A CA 1
ATOM 734 C C . LEU A 1 90 ? -6.599 -10.028 33.621 1.00 49.12 90 LEU A C 1
ATOM 736 O O . LEU A 1 90 ? -6.925 -11.040 34.251 1.00 49.12 90 LEU A O 1
ATOM 740 N N . PRO A 1 91 ? -6.671 -9.971 32.279 1.00 43.09 91 PRO A N 1
ATOM 741 C CA . PRO A 1 91 ? -7.031 -11.139 31.496 1.00 43.09 91 PRO A CA 1
ATOM 742 C C . PRO A 1 91 ? -6.005 -12.237 31.777 1.00 43.09 91 PRO A C 1
ATOM 744 O O . PRO A 1 91 ? -4.807 -12.060 31.551 1.00 43.09 91 PRO A O 1
ATOM 747 N N . GLU A 1 92 ? -6.474 -13.370 32.302 1.00 37.97 92 GLU A N 1
ATOM 748 C CA . GLU A 1 92 ? -5.670 -14.581 32.408 1.00 37.97 92 GLU A CA 1
ATOM 749 C C . GLU A 1 92 ? -5.132 -14.907 31.013 1.00 37.97 92 GLU A C 1
ATOM 751 O O . GLU A 1 92 ? -5.887 -15.286 30.115 1.00 37.97 92 GLU A O 1
ATOM 756 N N . ILE A 1 93 ? -3.819 -14.761 30.817 1.00 44.00 93 ILE A N 1
ATOM 757 C CA . ILE A 1 93 ? -3.143 -15.296 29.638 1.00 44.00 93 ILE A CA 1
ATOM 758 C C . ILE A 1 93 ? -3.184 -16.814 29.794 1.00 44.00 93 ILE A C 1
ATOM 760 O O . ILE A 1 93 ? -2.303 -17.436 30.391 1.00 44.00 93 ILE A O 1
ATOM 764 N N . LYS A 1 94 ? -4.266 -17.415 29.301 1.00 32.75 94 LYS A N 1
ATOM 765 C CA . LYS A 1 94 ? -4.382 -18.857 29.169 1.00 32.75 94 LYS A CA 1
ATOM 766 C C . LYS A 1 94 ? -3.363 -19.292 28.125 1.00 32.75 94 LYS A C 1
ATOM 768 O O . LYS A 1 94 ? -3.523 -19.032 26.936 1.00 32.75 94 LYS A O 1
ATOM 773 N N . HIS A 1 95 ? -2.312 -19.970 28.569 1.00 34.41 95 HIS A N 1
ATOM 774 C CA . HIS A 1 95 ? -1.542 -20.840 27.693 1.00 34.41 95 HIS A CA 1
ATOM 775 C C . HIS A 1 95 ? -2.425 -22.041 27.330 1.00 34.41 95 HIS A C 1
ATOM 777 O O . HIS A 1 95 ? -2.346 -23.099 27.953 1.00 34.41 95 HIS A O 1
ATOM 783 N N . GLU A 1 96 ? -3.309 -21.864 26.349 1.00 32.78 96 GLU A N 1
ATOM 784 C CA . GLU A 1 96 ? -4.020 -22.977 25.728 1.00 32.78 96 GLU A CA 1
ATOM 785 C C . GLU A 1 96 ? -3.032 -23.710 24.821 1.00 32.78 96 GLU A C 1
ATOM 787 O O . GLU A 1 96 ? -2.686 -23.273 23.726 1.00 32.78 96 GLU A O 1
ATOM 792 N N . THR A 1 97 ? -2.515 -24.820 25.346 1.00 34.25 97 THR A N 1
ATOM 793 C CA . THR A 1 97 ? -2.015 -25.897 24.501 1.00 34.25 97 THR A CA 1
ATOM 794 C C . THR A 1 97 ? -3.220 -26.617 23.916 1.00 34.25 97 THR A C 1
ATOM 796 O O . THR A 1 97 ? -4.214 -26.878 24.592 1.00 34.25 97 THR A O 1
ATOM 799 N N . ASP A 1 98 ? -3.108 -26.842 22.621 1.00 30.75 98 ASP A N 1
ATOM 800 C CA . ASP A 1 98 ? -4.151 -27.255 21.706 1.00 30.75 98 ASP A CA 1
ATOM 801 C C . ASP A 1 98 ? -4.806 -28.609 22.047 1.00 30.75 98 ASP A C 1
ATOM 803 O O . ASP A 1 98 ? -4.185 -29.524 22.589 1.00 30.75 98 ASP A O 1
ATOM 807 N N . GLU A 1 99 ? -6.055 -28.717 21.589 1.00 33.34 99 GLU A N 1
ATOM 808 C CA . GLU A 1 99 ? -6.833 -29.933 21.317 1.00 33.34 99 GLU A CA 1
ATOM 809 C C . GLU A 1 99 ? -7.503 -30.702 22.475 1.00 33.34 99 GLU A C 1
ATOM 811 O O . GLU A 1 99 ? -6.976 -31.662 23.037 1.00 33.34 99 GLU A O 1
ATOM 816 N N . LYS A 1 100 ? -8.806 -30.425 22.649 1.00 35.22 100 LYS A N 1
ATOM 817 C CA . LYS A 1 100 ? -9.861 -31.461 22.602 1.00 35.22 100 LYS A CA 1
ATOM 818 C C . LYS A 1 100 ? -11.236 -30.856 22.294 1.00 35.22 100 LYS A C 1
ATOM 820 O O . LYS A 1 100 ? -11.882 -30.248 23.140 1.00 35.22 100 LYS A O 1
ATOM 825 N N . LYS A 1 101 ? -11.699 -31.080 21.061 1.00 30.78 101 LYS A N 1
ATOM 826 C CA . LYS A 1 101 ? -13.114 -30.982 20.674 1.00 30.78 101 LYS A CA 1
ATOM 827 C C . LYS A 1 101 ? -13.895 -32.150 21.283 1.00 30.78 101 LYS A C 1
ATOM 829 O O . LYS A 1 101 ? -13.422 -33.281 21.192 1.00 30.78 101 LYS A O 1
ATOM 834 N N . ALA A 1 102 ? -15.098 -31.876 21.792 1.00 29.52 102 ALA A N 1
ATOM 835 C CA . ALA A 1 102 ? -16.371 -32.455 21.322 1.00 29.52 102 ALA A CA 1
ATOM 836 C C . ALA A 1 102 ? -17.451 -32.484 22.430 1.00 29.52 102 ALA A C 1
ATOM 838 O O . ALA A 1 102 ? -17.438 -33.351 23.294 1.00 29.52 102 ALA A O 1
ATOM 839 N N . ASN A 1 103 ? -18.374 -31.521 22.324 1.00 28.22 103 ASN A N 1
ATOM 840 C CA . ASN A 1 103 ? -19.843 -31.633 22.259 1.00 28.22 103 ASN A CA 1
ATOM 841 C C . ASN A 1 103 ? -20.675 -32.412 23.304 1.00 28.22 103 ASN A C 1
ATOM 843 O O . ASN A 1 103 ? -20.439 -33.585 23.572 1.00 28.22 103 ASN A O 1
ATOM 847 N N . GLY A 1 104 ? -21.805 -31.776 23.660 1.00 28.80 104 GLY A N 1
ATOM 848 C CA . GLY A 1 104 ? -23.086 -32.394 24.050 1.00 28.80 104 GLY A CA 1
ATOM 849 C C . GLY A 1 104 ? -23.605 -31.860 25.390 1.00 28.80 104 GLY A C 1
ATOM 850 O O . GLY A 1 104 ? -23.151 -32.323 26.426 1.00 28.80 104 GLY A O 1
ATOM 851 N N . GLU A 1 105 ? -24.329 -30.736 25.452 1.00 31.38 105 GLU A N 1
ATOM 852 C CA . GLU A 1 105 ? -25.794 -30.571 25.269 1.00 31.38 105 GLU A CA 1
ATOM 853 C C . GLU A 1 105 ? -26.691 -31.394 26.218 1.00 31.38 105 GLU A C 1
ATOM 855 O O . GLU A 1 105 ? -26.556 -32.608 26.329 1.00 31.38 105 GLU A O 1
ATOM 860 N N . GLY A 1 106 ? -27.660 -30.705 26.843 1.00 28.62 106 GLY A N 1
ATOM 861 C CA . GLY A 1 106 ? -28.756 -31.264 27.651 1.00 28.62 106 GLY A CA 1
ATOM 862 C C . GLY A 1 106 ? -29.149 -30.313 28.791 1.00 28.62 106 GLY A C 1
ATOM 863 O O . GLY A 1 106 ? -28.596 -30.402 29.878 1.00 28.62 106 GLY A O 1
ATOM 864 N N . PHE A 1 107 ? -29.843 -29.207 28.506 1.00 28.09 107 PHE A N 1
ATOM 865 C CA . PHE A 1 107 ? -31.312 -29.068 28.535 1.00 28.09 107 PHE A CA 1
ATOM 866 C C . PHE A 1 107 ? -31.905 -29.211 29.951 1.00 28.09 107 PHE A C 1
ATOM 868 O O . PHE A 1 107 ? -31.869 -30.273 30.564 1.00 28.09 107 PHE A O 1
ATOM 875 N N . ILE A 1 108 ? -32.418 -28.086 30.456 1.00 35.56 108 ILE A N 1
ATOM 876 C CA . ILE A 1 108 ? -33.044 -27.904 31.768 1.00 35.56 108 ILE A CA 1
ATOM 877 C C . ILE A 1 108 ? -34.521 -28.269 31.623 1.00 35.56 108 ILE A C 1
ATOM 879 O O . ILE A 1 108 ? -35.222 -27.620 30.851 1.00 35.56 108 ILE A O 1
ATOM 883 N N . GLU A 1 109 ? -35.001 -29.254 32.380 1.00 31.56 109 GLU A N 1
ATOM 884 C CA . GLU A 1 109 ? -36.433 -29.524 32.514 1.00 31.56 109 GLU A CA 1
ATOM 885 C C . GLU A 1 109 ? -36.839 -29.346 33.981 1.00 31.56 109 GLU A C 1
ATOM 887 O O . GLU A 1 109 ? -36.415 -30.067 34.885 1.00 31.56 109 GLU A O 1
ATOM 892 N N . SER A 1 110 ? -37.579 -28.267 34.210 1.00 36.00 110 SER A N 1
ATOM 893 C CA . SER A 1 110 ? -38.151 -27.855 35.483 1.00 36.00 110 SER A CA 1
ATOM 894 C C . SER A 1 110 ? -39.545 -28.459 35.640 1.00 36.00 110 SER A C 1
ATOM 896 O O . SER A 1 110 ? -40.472 -27.989 34.986 1.00 36.00 110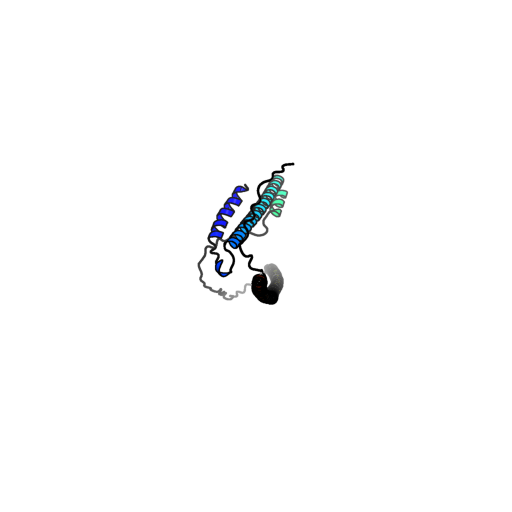 SER A O 1
ATOM 898 N N . ASP A 1 111 ? -39.697 -29.423 36.550 1.00 30.02 111 ASP A N 1
ATOM 899 C CA . ASP A 1 111 ? -40.997 -29.959 36.967 1.00 30.02 111 ASP A CA 1
ATOM 900 C C . ASP A 1 111 ? -41.288 -29.594 38.431 1.00 30.02 111 ASP A C 1
ATOM 902 O O . ASP A 1 111 ? -40.690 -30.114 39.375 1.00 30.02 111 ASP A O 1
ATOM 906 N N . LEU A 1 112 ? -42.246 -28.682 38.610 1.00 35.06 112 LEU A N 1
ATOM 907 C CA . LEU A 1 112 ? -42.922 -28.375 39.871 1.00 35.06 112 LEU A CA 1
ATOM 908 C C . LEU A 1 112 ? -44.308 -29.040 39.866 1.00 35.06 112 LEU A C 1
ATOM 910 O O . LEU A 1 112 ? -45.104 -28.731 38.976 1.00 35.06 112 LEU A O 1
ATOM 914 N N . PRO A 1 113 ? -44.686 -29.833 40.884 1.00 36.28 113 PRO A N 1
ATOM 915 C CA . PRO A 1 113 ? -46.082 -30.173 41.109 1.00 36.28 113 PRO A CA 1
ATOM 916 C C . PRO A 1 113 ? -46.717 -29.291 42.196 1.00 36.28 113 PRO A C 1
ATOM 918 O O . PRO A 1 113 ? -46.377 -29.343 43.375 1.00 36.28 113 PRO A O 1
ATOM 921 N N . VAL A 1 114 ? -47.643 -28.459 41.717 1.00 31.84 114 VAL A N 1
ATOM 922 C CA . VAL A 1 114 ? -49.024 -28.204 42.171 1.00 31.84 114 VAL A CA 1
ATOM 923 C C . VAL A 1 114 ? -49.375 -28.368 43.663 1.00 31.84 114 VAL A C 1
ATOM 925 O O . VAL A 1 114 ? -49.262 -29.422 44.280 1.00 31.84 114 VAL A O 1
ATOM 928 N N . ALA A 1 115 ? -49.951 -27.273 44.163 1.00 32.72 115 ALA A N 1
ATOM 929 C CA . ALA A 1 115 ? -50.513 -27.008 45.478 1.00 32.72 115 ALA A CA 1
ATOM 930 C C . ALA A 1 115 ? -51.489 -28.061 46.034 1.00 32.72 115 ALA A C 1
ATOM 932 O O . ALA A 1 115 ? -52.416 -28.507 45.361 1.00 32.72 115 ALA A O 1
ATOM 933 N N . THR A 1 116 ? -51.357 -28.322 47.338 1.00 32.44 116 THR A N 1
ATOM 934 C CA . THR A 1 116 ? -52.424 -28.872 48.185 1.00 32.44 116 THR A CA 1
ATOM 935 C C . THR A 1 116 ? -52.866 -27.780 49.158 1.00 32.44 116 THR A C 1
ATOM 937 O O . THR A 1 116 ? -52.054 -27.242 49.910 1.00 32.44 116 THR A O 1
ATOM 940 N N . SER A 1 117 ? -54.142 -27.412 49.110 1.00 37.34 117 SER A N 1
ATOM 941 C CA . SER A 1 117 ? -54.766 -26.404 49.965 1.00 37.34 117 SER A CA 1
ATOM 942 C C . SER A 1 117 ? -55.194 -26.999 51.310 1.00 37.34 117 SER A C 1
ATOM 944 O O . SER A 1 117 ? -55.869 -28.024 51.368 1.00 37.34 117 SER A O 1
ATOM 946 N N . VAL A 1 118 ? -54.851 -26.311 52.402 1.00 33.03 118 VAL A N 1
ATOM 947 C CA . VAL A 1 118 ? -55.416 -26.529 53.742 1.00 33.03 118 VAL A CA 1
ATOM 948 C C . VAL A 1 118 ? -55.984 -25.188 54.219 1.00 33.03 118 VAL A C 1
ATOM 950 O O . VAL A 1 118 ? -55.253 -24.198 54.191 1.00 33.03 118 VAL A O 1
ATOM 953 N N . PRO A 1 119 ? -57.257 -25.102 54.646 1.00 42.09 119 PRO A N 1
ATOM 954 C CA . PRO A 1 119 ? -57.784 -23.889 55.247 1.00 42.09 119 PRO A CA 1
ATOM 955 C C . PRO A 1 119 ? -57.458 -23.906 56.744 1.00 42.09 119 PRO A C 1
ATOM 957 O O . PRO A 1 119 ? -57.845 -24.834 57.454 1.00 42.09 119 PRO A O 1
ATOM 960 N N . VAL A 1 120 ? -56.764 -22.884 57.244 1.00 33.62 120 VAL A N 1
ATOM 961 C CA . VAL A 1 120 ? -56.603 -22.668 58.688 1.00 33.62 120 VAL A CA 1
ATOM 962 C C . VAL A 1 120 ? -57.083 -21.268 59.033 1.00 33.62 120 VAL A C 1
ATOM 964 O O . VAL A 1 120 ? -56.776 -20.287 58.361 1.00 33.62 120 VAL A O 1
ATOM 967 N N . ALA A 1 121 ? -57.932 -21.243 60.053 1.00 37.75 121 ALA A N 1
ATOM 968 C CA . ALA A 1 121 ? -58.693 -20.111 60.529 1.00 37.75 121 ALA A CA 1
ATOM 969 C C . ALA A 1 121 ? -57.817 -18.950 61.024 1.00 37.75 121 ALA A C 1
ATOM 971 O O . ALA A 1 121 ? -56.735 -19.132 61.576 1.00 37.75 121 ALA A O 1
ATOM 972 N N . VAL A 1 122 ? -58.368 -17.754 60.835 1.00 44.06 122 VAL A N 1
ATOM 973 C CA . VAL A 1 122 ? -57.840 -16.436 61.189 1.00 44.06 122 VAL A CA 1
ATOM 974 C C . VAL A 1 122 ? -57.464 -16.343 62.674 1.00 44.06 122 VAL A C 1
ATOM 976 O O . VAL A 1 122 ? -58.319 -16.493 63.544 1.00 44.06 122 VAL A O 1
ATOM 979 N N . SER A 1 123 ? -56.204 -15.988 62.940 1.00 36.28 123 SER A N 1
ATOM 980 C CA . SER A 1 123 ? -55.786 -15.268 64.147 1.00 36.28 123 SER A CA 1
ATOM 981 C C . SER A 1 123 ? -55.411 -13.841 63.737 1.00 36.28 123 SER A C 1
ATOM 983 O O . SER A 1 123 ? -54.620 -13.637 62.814 1.00 36.28 123 SER A O 1
ATOM 985 N N . GLY A 1 124 ? -56.035 -12.856 64.383 1.00 43.59 124 GLY A N 1
ATOM 986 C CA . GLY A 1 124 ? -56.078 -11.444 63.984 1.00 43.59 124 GLY A CA 1
ATOM 987 C C . GLY A 1 124 ? -54.781 -10.637 64.114 1.00 43.59 124 GLY A C 1
ATOM 988 O O . GLY A 1 124 ? -54.832 -9.431 63.907 1.00 43.59 124 GLY A O 1
ATOM 989 N N . GLU A 1 125 ? -53.638 -11.258 64.405 1.00 42.50 125 GLU A N 1
ATOM 990 C CA . GLU A 1 125 ? -52.329 -10.579 64.461 1.00 42.50 125 GLU A CA 1
ATOM 991 C C . GLU A 1 125 ? -51.448 -10.842 63.224 1.00 42.50 125 GLU A C 1
ATOM 993 O O . GLU A 1 125 ? -50.591 -10.025 62.905 1.00 42.50 125 GLU A O 1
ATOM 998 N N . HIS A 1 126 ? -51.724 -11.881 62.422 1.00 41.72 126 HIS A N 1
ATOM 999 C CA . HIS A 1 126 ? -50.935 -12.183 61.212 1.00 41.72 126 HIS A CA 1
ATOM 1000 C C . HIS A 1 126 ? -51.339 -11.388 59.962 1.00 41.72 126 HIS A C 1
ATOM 1002 O O . HIS A 1 126 ? -50.592 -11.349 58.987 1.00 41.72 126 HIS A O 1
ATOM 1008 N N . MET A 1 127 ? -52.504 -10.735 59.953 1.00 47.31 127 MET A N 1
ATOM 1009 C CA . MET A 1 127 ? -52.988 -9.997 58.774 1.00 47.31 127 MET A CA 1
ATOM 1010 C C . MET A 1 127 ? -52.202 -8.699 58.529 1.00 47.31 127 MET A C 1
ATOM 1012 O O . MET A 1 127 ? -52.061 -8.280 57.382 1.00 47.31 127 MET A O 1
ATOM 1016 N N . ALA A 1 128 ? -51.657 -8.086 59.585 1.00 52.28 128 ALA A N 1
ATOM 1017 C CA . ALA A 1 128 ? -50.823 -6.889 59.478 1.00 52.28 128 ALA A CA 1
ATOM 1018 C C . ALA A 1 128 ? -49.417 -7.216 58.936 1.00 52.28 128 ALA A C 1
ATOM 1020 O O . ALA A 1 128 ? -48.929 -6.527 58.043 1.00 52.28 128 ALA A O 1
ATOM 1021 N N . GLU A 1 129 ? -48.806 -8.310 59.403 1.00 55.66 129 GLU A N 1
ATOM 1022 C CA . GLU A 1 129 ? -47.511 -8.799 58.902 1.00 55.66 129 GLU A CA 1
ATOM 1023 C C . GLU A 1 129 ? -47.616 -9.338 57.469 1.00 55.66 129 GLU A C 1
ATOM 1025 O O . GLU A 1 129 ? -46.779 -9.023 56.626 1.00 55.66 129 GLU A O 1
ATOM 1030 N N . SER A 1 130 ? -48.685 -10.079 57.156 1.00 57.41 130 SER A N 1
ATOM 1031 C CA . SER A 1 130 ? -48.940 -10.595 55.800 1.00 57.41 130 SER A CA 1
ATOM 1032 C C . SER A 1 130 ? -49.220 -9.467 54.798 1.00 57.41 130 SER A C 1
ATOM 1034 O O . SER A 1 130 ? -48.803 -9.541 53.645 1.00 57.41 130 SER A O 1
ATOM 1036 N N . GLY A 1 131 ? -49.895 -8.395 55.235 1.00 67.38 131 GLY A N 1
ATOM 1037 C CA . GLY A 1 131 ? -50.093 -7.183 54.434 1.00 67.38 131 GLY A CA 1
ATOM 1038 C C . GLY A 1 131 ? -48.787 -6.429 54.164 1.00 67.38 131 GLY A C 1
ATOM 1039 O O . GLY A 1 131 ? -48.566 -5.989 53.037 1.00 67.38 131 GLY A O 1
ATOM 1040 N N . SER A 1 132 ? -47.899 -6.347 55.161 1.00 75.56 132 SER A N 1
ATOM 1041 C CA . SER A 1 132 ? -46.560 -5.752 55.020 1.00 75.56 132 SER A CA 1
ATOM 1042 C C . SER A 1 132 ? -45.685 -6.541 54.043 1.00 75.56 132 SER A C 1
ATOM 1044 O O . SER A 1 132 ? -45.081 -5.961 53.145 1.00 75.56 132 SER A O 1
ATOM 1046 N N . GLN A 1 133 ? -45.677 -7.872 54.154 1.00 80.38 133 GLN A N 1
ATOM 1047 C CA . GLN A 1 133 ? -44.916 -8.754 53.262 1.00 80.38 133 GLN A CA 1
ATOM 1048 C C . GLN A 1 133 ? -45.414 -8.698 51.814 1.00 80.38 133 GLN A C 1
ATOM 1050 O O . GLN A 1 133 ? -44.611 -8.695 50.886 1.00 80.38 133 GLN A O 1
ATOM 1055 N N . LEU A 1 134 ? -46.729 -8.611 51.591 1.00 80.19 134 LEU A N 1
ATOM 1056 C CA . LEU A 1 134 ? -47.277 -8.423 50.244 1.00 80.19 134 LEU A CA 1
ATOM 1057 C C . LEU A 1 134 ? -46.855 -7.082 49.640 1.00 80.19 134 LEU A C 1
ATOM 1059 O O . LEU A 1 134 ? -46.534 -7.018 48.456 1.00 80.19 134 LEU A O 1
ATOM 1063 N N . GLN A 1 135 ? -46.822 -6.026 50.450 1.00 87.62 135 GLN A N 1
ATOM 1064 C CA . GLN A 1 135 ? -46.395 -4.707 50.000 1.00 87.62 135 GLN A CA 1
ATOM 1065 C C . GLN A 1 135 ? -44.893 -4.676 49.672 1.00 87.62 135 GLN A C 1
ATOM 1067 O O . GLN A 1 135 ? -44.509 -4.110 48.652 1.00 87.62 135 GLN A O 1
ATOM 1072 N N . GLU A 1 136 ? -44.054 -5.341 50.470 1.00 89.19 136 GLU A N 1
ATOM 1073 C CA . GLU A 1 136 ? -42.618 -5.521 50.201 1.00 89.19 136 GLU A CA 1
ATOM 1074 C C . GLU A 1 136 ? -42.343 -6.376 48.956 1.00 89.19 136 GLU A C 1
ATOM 1076 O O . GLU A 1 136 ? -41.475 -6.050 48.147 1.00 89.19 136 GLU A O 1
ATOM 1081 N N . LEU A 1 137 ? -43.099 -7.454 48.747 1.00 89.56 137 LEU A N 1
ATOM 1082 C CA . LEU A 1 137 ? -42.980 -8.264 47.531 1.00 89.56 137 LEU A CA 1
ATOM 1083 C C . LEU A 1 137 ? -43.428 -7.487 46.289 1.00 89.56 137 LEU A C 1
ATOM 1085 O O . LEU A 1 137 ? -42.862 -7.656 45.208 1.00 89.56 137 LEU A O 1
ATOM 1089 N N . GLN A 1 138 ? -44.418 -6.608 46.433 1.00 92.50 138 GLN A N 1
ATOM 1090 C CA . GLN A 1 138 ? -44.891 -5.776 45.337 1.00 92.50 138 GLN A CA 1
ATOM 1091 C C . GLN A 1 138 ? -43.877 -4.690 44.958 1.00 92.50 138 GLN A C 1
ATOM 1093 O O . GLN A 1 138 ? -43.626 -4.494 43.770 1.00 92.50 138 GLN A O 1
ATOM 1098 N N . THR A 1 139 ? -43.212 -4.060 45.933 1.00 93.88 139 THR A N 1
ATOM 1099 C CA . THR A 1 139 ? -42.115 -3.118 45.644 1.00 93.88 139 THR A CA 1
ATOM 1100 C C . THR A 1 139 ? -40.908 -3.815 45.018 1.00 93.88 139 THR A C 1
ATOM 1102 O O . THR A 1 139 ? -40.299 -3.263 44.102 1.00 93.88 139 THR A O 1
ATOM 1105 N N . GLN A 1 140 ? -40.587 -5.045 45.434 1.00 94.12 140 GLN A N 1
ATOM 1106 C CA . GLN A 1 140 ? -39.549 -5.851 44.782 1.00 94.12 140 GLN A CA 1
ATOM 1107 C C . GLN A 1 140 ? -39.914 -6.209 43.336 1.00 94.12 140 GLN A C 1
ATOM 1109 O O . GLN A 1 140 ? -39.069 -6.099 42.449 1.00 94.12 140 GLN A O 1
ATOM 1114 N N . LEU A 1 141 ? -41.164 -6.597 43.067 1.00 94.38 141 LEU A N 1
ATOM 1115 C CA . LEU A 1 141 ? -41.630 -6.863 41.701 1.00 94.38 141 LEU A CA 1
ATOM 1116 C C . LEU A 1 141 ? -41.532 -5.627 40.806 1.00 94.38 141 LEU A C 1
ATOM 1118 O O . LEU A 1 141 ? -41.105 -5.738 39.656 1.00 94.38 141 LEU A O 1
ATOM 1122 N N . ASP A 1 142 ? -41.897 -4.456 41.323 1.00 95.56 142 ASP A N 1
ATOM 1123 C CA . ASP A 1 142 ? -41.787 -3.210 40.568 1.00 95.56 142 ASP A CA 1
ATOM 1124 C C . ASP A 1 142 ? -40.317 -2.821 40.331 1.00 95.56 142 ASP A C 1
ATOM 1126 O O . ASP A 1 142 ? -39.968 -2.453 39.208 1.00 95.56 142 ASP A O 1
ATOM 1130 N N . TYR A 1 143 ? -39.428 -3.040 41.308 1.00 96.31 143 TYR A N 1
ATOM 1131 C CA . TYR A 1 143 ? -37.979 -2.886 41.131 1.00 96.31 143 TYR A CA 1
ATOM 1132 C C . TYR A 1 143 ? -37.428 -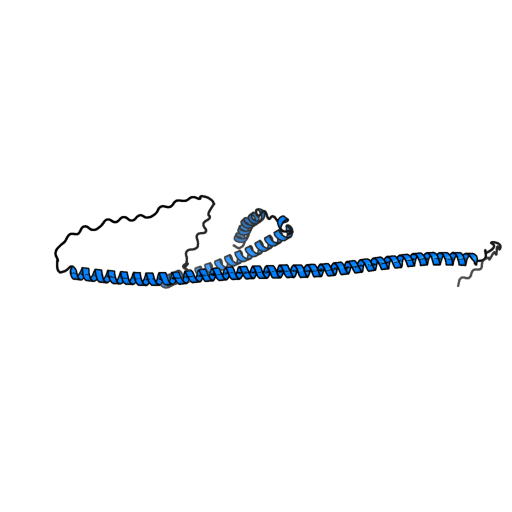3.789 40.016 1.00 96.31 143 TYR A C 1
ATOM 1134 O O . TYR A 1 143 ? -36.693 -3.326 39.141 1.00 96.31 143 TYR A O 1
ATOM 1142 N N . TYR A 1 144 ? -37.800 -5.072 39.996 1.00 96.62 144 TYR A N 1
ATOM 1143 C CA . TYR A 1 144 ? -37.351 -5.982 38.938 1.00 96.62 144 TYR A CA 1
ATOM 1144 C C . TYR A 1 144 ? -37.923 -5.612 37.568 1.00 96.62 144 TYR A C 1
ATOM 1146 O O . TYR A 1 144 ? -37.204 -5.710 36.576 1.00 96.62 144 TYR A O 1
ATOM 1154 N N . ARG A 1 145 ? -39.166 -5.120 37.495 1.00 96.31 145 ARG A N 1
ATOM 1155 C CA . ARG A 1 145 ? -39.753 -4.617 36.240 1.00 96.31 145 ARG A CA 1
ATOM 1156 C C . ARG A 1 145 ? -39.033 -3.387 35.706 1.00 96.31 145 ARG A C 1
ATOM 1158 O O . ARG A 1 145 ? -38.874 -3.248 34.495 1.00 96.31 145 ARG A O 1
ATOM 1165 N N . GLU A 1 146 ? -38.646 -2.460 36.575 1.00 96.38 146 GLU A N 1
ATOM 1166 C CA . GLU A 1 146 ? -37.855 -1.295 36.170 1.00 96.38 146 GLU A CA 1
ATOM 1167 C C . GLU A 1 146 ? -36.473 -1.721 35.679 1.00 96.38 146 GLU A C 1
ATOM 1169 O O . GLU A 1 146 ? -36.050 -1.300 34.601 1.00 96.38 146 GLU A O 1
ATOM 1174 N N . ARG A 1 147 ? -35.837 -2.655 36.390 1.00 95.81 147 ARG A N 1
ATOM 1175 C CA . ARG A 1 147 ? -34.554 -3.230 35.985 1.00 95.81 147 ARG A CA 1
ATOM 1176 C C . ARG A 1 147 ? -34.630 -3.986 34.656 1.00 95.81 147 ARG A C 1
ATOM 1178 O O . ARG A 1 147 ? -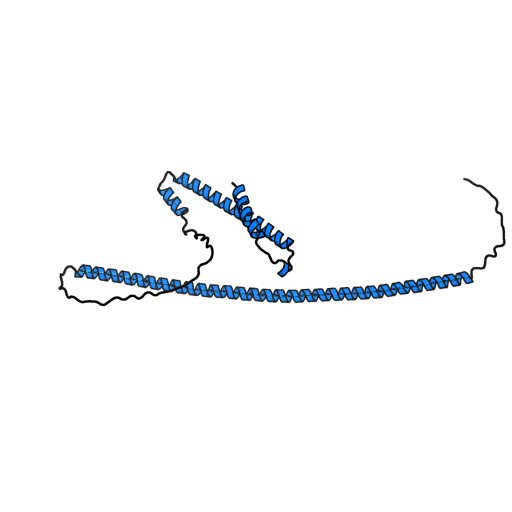33.716 -3.878 33.847 1.00 95.81 147 ARG A O 1
ATOM 1185 N N . GLU A 1 148 ? -35.714 -4.708 34.388 1.00 95.56 148 GLU A N 1
ATOM 1186 C CA . GLU A 1 148 ? -35.946 -5.377 33.102 1.00 95.56 148 GLU A CA 1
ATOM 1187 C C . GLU A 1 148 ? -36.089 -4.361 31.956 1.00 95.56 148 GLU A C 1
ATOM 1189 O O . GLU A 1 148 ? -35.506 -4.537 30.888 1.00 95.56 148 GLU A O 1
ATOM 1194 N N . LYS A 1 149 ? -36.790 -3.242 32.183 1.00 96.12 149 LYS A N 1
ATOM 1195 C CA . LYS A 1 149 ? -36.880 -2.154 31.191 1.00 96.12 149 LYS A CA 1
ATOM 1196 C C . LYS A 1 149 ? -35.521 -1.521 30.909 1.00 96.12 149 LYS A C 1
ATOM 1198 O O . LYS A 1 149 ? -35.248 -1.176 29.762 1.00 96.12 149 LYS A O 1
ATOM 1203 N N . GLU A 1 150 ? -34.690 -1.336 31.930 1.00 96.12 150 GLU A N 1
ATOM 1204 C CA . GLU A 1 150 ? -33.323 -0.837 31.755 1.00 96.12 150 GLU A CA 1
ATOM 1205 C C . GLU A 1 150 ? -32.463 -1.821 30.965 1.00 96.12 150 GLU A C 1
ATOM 1207 O O . GLU A 1 150 ? -31.803 -1.406 30.014 1.00 96.12 150 GLU A O 1
ATOM 1212 N N . LEU A 1 151 ? -32.537 -3.116 31.282 1.00 96.50 151 LEU A N 1
ATOM 1213 C CA . LEU A 1 151 ? -31.832 -4.154 30.531 1.00 96.50 151 LEU A CA 1
ATOM 1214 C C . LEU A 1 151 ? -32.249 -4.163 29.056 1.00 96.50 151 LEU A C 1
ATOM 1216 O O . LEU A 1 151 ? -31.379 -4.119 28.188 1.00 96.50 151 LEU A O 1
ATOM 1220 N N . ASN A 1 152 ? -33.548 -4.095 28.763 1.00 96.75 152 ASN A N 1
ATOM 1221 C CA . ASN A 1 152 ? -34.040 -4.031 27.384 1.00 96.75 152 ASN A CA 1
ATOM 1222 C C . ASN A 1 152 ? -33.523 -2.786 26.642 1.00 96.75 152 ASN A C 1
ATOM 1224 O O . ASN A 1 152 ? -33.091 -2.887 25.497 1.00 96.75 152 ASN A O 1
ATOM 1228 N N . ARG A 1 153 ? -33.474 -1.619 27.304 1.00 96.94 153 ARG A N 1
ATOM 1229 C CA . ARG A 1 153 ? -32.872 -0.406 26.714 1.00 96.94 153 ARG A CA 1
ATOM 1230 C C . ARG A 1 153 ? -31.390 -0.598 26.413 1.00 96.94 153 ARG A C 1
ATOM 1232 O O . ARG A 1 153 ? -30.926 -0.172 25.360 1.00 96.94 153 ARG A O 1
ATOM 1239 N N . THR A 1 154 ? -30.640 -1.219 27.324 1.00 96.94 154 THR A N 1
ATOM 1240 C CA . THR A 1 154 ? -29.218 -1.497 27.078 1.00 96.94 154 THR A CA 1
ATOM 1241 C C . THR A 1 154 ? -29.022 -2.501 25.948 1.00 96.94 154 THR A C 1
ATOM 1243 O O . THR A 1 154 ? -28.102 -2.336 25.152 1.00 96.94 154 THR A O 1
ATOM 1246 N N . GLU A 1 155 ? -29.901 -3.498 25.822 1.00 96.50 155 GLU A N 1
ATOM 1247 C CA . GLU A 1 155 ? -29.858 -4.463 24.724 1.00 96.50 155 GLU A CA 1
ATOM 1248 C C . GLU A 1 155 ? -30.094 -3.785 23.370 1.00 96.50 155 GLU A C 1
ATOM 1250 O O . GLU A 1 155 ? -29.361 -4.057 22.418 1.00 96.50 155 GLU A O 1
ATOM 1255 N N . ASP A 1 156 ? -31.057 -2.866 23.286 1.00 97.69 156 ASP A N 1
ATOM 1256 C CA . ASP A 1 156 ? -31.330 -2.124 22.054 1.00 97.69 156 ASP A CA 1
ATOM 1257 C C . ASP A 1 156 ? -30.137 -1.249 21.640 1.00 97.69 156 ASP A C 1
ATOM 1259 O O . ASP A 1 156 ? -29.735 -1.282 20.476 1.00 97.69 156 ASP A O 1
ATOM 1263 N N . ILE A 1 157 ? -29.498 -0.562 22.596 1.00 97.25 157 ILE A N 1
ATOM 1264 C CA . ILE A 1 157 ? -28.272 0.217 22.344 1.00 97.25 157 ILE A CA 1
ATOM 1265 C C . ILE A 1 157 ? -27.143 -0.691 21.843 1.00 97.25 157 ILE A C 1
ATOM 1267 O O . ILE A 1 157 ? -26.443 -0.355 20.889 1.00 97.25 157 ILE A O 1
ATOM 1271 N N . LEU A 1 158 ? -26.959 -1.864 22.457 1.00 97.38 158 LEU A N 1
ATOM 1272 C CA . LEU A 1 158 ? -25.937 -2.819 22.023 1.00 97.38 158 LEU A CA 1
ATOM 1273 C C . LEU A 1 158 ? -26.227 -3.371 20.625 1.00 97.38 158 LEU A C 1
ATOM 1275 O O . LEU A 1 158 ? -25.297 -3.597 19.849 1.00 97.38 158 LEU A O 1
ATOM 1279 N N . ARG A 1 159 ? -27.500 -3.598 20.292 1.00 97.56 159 ARG A N 1
ATOM 1280 C CA . ARG A 1 159 ? -27.909 -4.054 18.962 1.00 97.56 159 ARG A CA 1
ATOM 1281 C C . ARG A 1 159 ? -27.631 -2.980 17.911 1.00 97.56 159 ARG A C 1
ATOM 1283 O O . ARG A 1 159 ? -27.075 -3.309 16.866 1.00 97.56 159 ARG A O 1
ATOM 1290 N N . GLU A 1 160 ? -27.954 -1.723 18.200 1.00 97.12 160 GLU A N 1
ATOM 1291 C CA . GLU A 1 160 ? -27.659 -0.586 17.321 1.00 97.12 160 GLU A CA 1
ATOM 1292 C C . GLU A 1 160 ? -26.148 -0.417 17.118 1.00 97.12 160 GLU A C 1
ATOM 1294 O O . GLU A 1 160 ? -25.684 -0.427 15.980 1.00 97.12 160 GLU A O 1
ATOM 1299 N N . ALA A 1 161 ? -25.360 -0.419 18.197 1.00 96.62 161 ALA A N 1
ATOM 1300 C CA . ALA A 1 161 ? -23.903 -0.313 18.120 1.00 96.62 161 ALA A CA 1
ATOM 1301 C C . ALA A 1 161 ? -23.261 -1.448 17.297 1.00 96.62 161 ALA A C 1
ATOM 1303 O O . ALA A 1 161 ? -22.274 -1.228 16.591 1.00 96.62 161 ALA A O 1
ATOM 1304 N N . ARG A 1 162 ? -23.818 -2.668 17.350 1.00 97.12 162 ARG A N 1
ATOM 1305 C CA . ARG A 1 162 ? -23.366 -3.783 16.498 1.00 97.12 162 ARG A CA 1
ATOM 1306 C C . ARG A 1 162 ? -23.659 -3.528 15.024 1.00 97.12 162 ARG A C 1
ATOM 1308 O O . ARG A 1 162 ? -22.759 -3.698 14.206 1.00 97.12 162 ARG A O 1
ATOM 1315 N N . LEU A 1 163 ? -24.876 -3.098 14.694 1.00 97.75 163 LEU A N 1
ATOM 1316 C CA . LEU A 1 163 ? -25.260 -2.794 13.312 1.00 97.75 163 LEU A CA 1
ATOM 1317 C C . LEU A 1 163 ? -24.436 -1.633 12.740 1.00 97.75 163 LEU A C 1
ATOM 1319 O O . LEU A 1 163 ? -23.986 -1.698 11.596 1.00 97.75 163 LEU A O 1
ATOM 1323 N N . GLU A 1 164 ? -24.182 -0.596 13.538 1.00 97.38 164 GLU A N 1
ATOM 1324 C CA . GLU A 1 164 ? -23.298 0.505 13.154 1.00 97.38 164 GLU A CA 1
ATOM 1325 C C . GLU A 1 164 ? -21.854 0.031 12.953 1.00 97.38 164 GLU A C 1
ATOM 1327 O O . GLU A 1 164 ? -21.217 0.389 11.960 1.00 97.38 164 GLU A O 1
ATOM 1332 N N . GLY A 1 165 ? -21.348 -0.823 13.847 1.00 96.81 165 GLY A N 1
ATOM 1333 C CA . GLY A 1 165 ? -20.027 -1.434 13.712 1.00 96.81 165 GLY A CA 1
ATOM 1334 C C . GLY A 1 165 ? -19.883 -2.230 12.412 1.00 96.81 165 GLY A C 1
ATOM 1335 O O . GLY A 1 165 ? -18.914 -2.042 11.672 1.00 96.81 165 GLY A O 1
ATOM 1336 N N . GLU A 1 166 ? -20.869 -3.065 12.085 1.00 97.38 166 GLU A N 1
ATOM 1337 C CA . GLU A 1 166 ? -20.915 -3.814 10.824 1.00 97.38 166 GLU A CA 1
ATOM 1338 C C . GLU A 1 166 ? -20.967 -2.881 9.605 1.00 97.38 166 GLU A C 1
ATOM 1340 O O . GLU A 1 166 ? -20.230 -3.086 8.635 1.00 97.38 166 GLU A O 1
ATOM 1345 N N . ALA A 1 167 ? -21.767 -1.812 9.666 1.00 97.69 167 ALA A N 1
ATOM 1346 C CA . ALA A 1 167 ? -21.852 -0.819 8.599 1.00 97.69 167 ALA A CA 1
ATOM 1347 C C . ALA A 1 167 ? -20.511 -0.100 8.369 1.00 97.69 167 ALA A C 1
ATOM 1349 O O . ALA A 1 167 ? -20.105 0.103 7.218 1.00 97.69 167 ALA A O 1
ATOM 1350 N N . ILE A 1 168 ? -19.788 0.243 9.440 1.00 97.69 168 ILE A N 1
ATOM 1351 C CA . ILE A 1 168 ? -18.456 0.853 9.355 1.00 97.69 168 ILE A CA 1
ATOM 1352 C C . ILE A 1 168 ? -17.477 -0.113 8.687 1.00 97.69 168 ILE A C 1
ATOM 1354 O O . ILE A 1 168 ? -16.812 0.286 7.727 1.00 97.69 168 ILE A O 1
ATOM 1358 N N . ILE A 1 169 ? -17.424 -1.371 9.137 1.00 97.88 169 ILE A N 1
ATOM 1359 C CA . ILE A 1 169 ? -16.531 -2.397 8.575 1.00 97.88 169 ILE A CA 1
ATOM 1360 C C . ILE A 1 169 ? -16.809 -2.589 7.085 1.00 97.88 169 ILE A C 1
ATOM 1362 O O . ILE A 1 169 ? -15.885 -2.517 6.273 1.00 97.88 169 ILE A O 1
ATOM 1366 N N . HIS A 1 170 ? -18.075 -2.763 6.708 1.00 98.06 170 HIS A N 1
ATOM 1367 C CA . HIS A 1 170 ? -18.459 -2.917 5.309 1.00 98.06 170 HIS A CA 1
ATOM 1368 C C . HIS A 1 170 ? -18.075 -1.679 4.483 1.00 98.06 170 HIS A C 1
ATOM 1370 O O . HIS A 1 170 ? -17.495 -1.794 3.404 1.00 98.06 170 HIS A O 1
ATOM 1376 N N . SER A 1 171 ? -18.328 -0.471 4.999 1.00 98.00 171 SER A N 1
ATOM 1377 C CA . SER A 1 171 ? -17.947 0.764 4.304 1.00 98.00 171 SER A CA 1
ATOM 1378 C C . SER A 1 171 ? -16.430 0.894 4.115 1.00 98.00 171 SER A C 1
ATOM 1380 O O . SER A 1 171 ? -15.982 1.379 3.075 1.00 98.00 171 SER A O 1
ATOM 1382 N N . ALA A 1 172 ? -15.636 0.437 5.088 1.00 96.88 172 ALA A N 1
ATOM 1383 C CA . ALA A 1 172 ? -14.182 0.434 5.011 1.00 96.88 172 ALA A CA 1
ATOM 1384 C C . ALA A 1 172 ? -13.678 -0.576 3.971 1.00 96.88 172 ALA A C 1
ATOM 1386 O O . ALA A 1 172 ? -12.791 -0.243 3.186 1.00 96.88 172 ALA A O 1
ATOM 1387 N N . GLN A 1 173 ? -14.281 -1.767 3.909 1.00 97.25 173 GLN A N 1
ATOM 1388 C CA . GLN A 1 173 ? -13.977 -2.775 2.888 1.00 97.25 173 GLN A CA 1
ATOM 1389 C C . GLN A 1 173 ? -14.246 -2.242 1.478 1.00 97.25 173 GLN A C 1
ATOM 1391 O O . GLN A 1 173 ? -13.358 -2.288 0.630 1.00 97.25 173 GLN A O 1
ATOM 1396 N N . VAL A 1 174 ? -15.417 -1.640 1.248 1.00 97.94 174 VAL A N 1
ATOM 1397 C CA . VAL A 1 174 ? -15.765 -1.057 -0.057 1.00 97.94 174 VAL A CA 1
ATOM 1398 C C . VAL A 1 174 ? -14.781 0.044 -0.465 1.00 97.94 174 VAL A C 1
ATOM 1400 O O . VAL A 1 174 ? -14.363 0.093 -1.622 1.00 97.94 174 VAL A O 1
ATOM 1403 N N . ARG A 1 175 ? -14.365 0.919 0.462 1.00 97.62 175 ARG A N 1
ATOM 1404 C CA . ARG A 1 175 ? -13.351 1.948 0.161 1.00 97.62 175 ARG A CA 1
ATOM 1405 C C . ARG A 1 175 ? -11.998 1.334 -0.181 1.00 97.62 175 ARG A C 1
ATOM 1407 O O . ARG A 1 175 ? -11.391 1.742 -1.166 1.00 97.62 175 ARG A O 1
ATOM 1414 N N . ALA A 1 176 ? -11.554 0.335 0.577 1.00 96.50 176 ALA A N 1
ATOM 1415 C CA . ALA A 1 176 ? -10.299 -0.359 0.300 1.00 96.50 176 ALA A CA 1
ATOM 1416 C C . ALA A 1 176 ? -10.319 -1.037 -1.082 1.00 96.50 176 ALA A C 1
ATOM 1418 O O . ALA A 1 176 ? -9.343 -0.965 -1.830 1.00 96.50 176 ALA A O 1
ATOM 1419 N N . GLU A 1 177 ? -11.442 -1.649 -1.463 1.00 97.06 177 GLU A N 1
ATOM 1420 C CA . GLU A 1 177 ? -11.621 -2.222 -2.799 1.00 97.06 177 GLU A CA 1
ATOM 1421 C C . GLU A 1 177 ? -11.565 -1.152 -3.893 1.00 97.06 177 GLU A C 1
ATOM 1423 O O . GLU A 1 177 ? -10.859 -1.328 -4.888 1.00 97.06 177 GLU A O 1
ATOM 1428 N N . GLN A 1 178 ? -12.251 -0.022 -3.704 1.00 97.81 178 GLN A N 1
ATOM 1429 C CA . GLN A 1 178 ? -12.206 1.105 -4.638 1.00 97.81 178 GLN A CA 1
ATOM 1430 C C . GLN A 1 178 ? -10.779 1.628 -4.821 1.00 97.81 178 GLN A C 1
ATOM 1432 O O . GLN A 1 178 ? -10.323 1.779 -5.955 1.00 97.81 178 GLN A O 1
ATOM 1437 N N . GLU A 1 179 ? -10.049 1.846 -3.728 1.00 96.44 179 GLU A N 1
ATOM 1438 C CA . GLU A 1 179 ? -8.646 2.264 -3.769 1.00 96.44 179 GLU A CA 1
ATOM 1439 C C . GLU A 1 179 ? -7.786 1.255 -4.536 1.00 96.44 179 GLU A C 1
ATOM 1441 O O . GLU A 1 179 ? -7.021 1.646 -5.420 1.00 96.44 179 GLU A O 1
ATOM 1446 N N . LEU A 1 180 ? -7.957 -0.048 -4.291 1.00 97.25 180 LEU A N 1
ATOM 1447 C CA . LEU A 1 180 ? -7.259 -1.092 -5.044 1.00 97.25 180 LEU A CA 1
ATOM 1448 C C . LEU A 1 180 ? -7.564 -1.033 -6.545 1.00 97.25 180 LEU A C 1
ATOM 1450 O O . LEU A 1 180 ? -6.646 -1.190 -7.357 1.00 97.25 180 LEU A O 1
ATOM 1454 N N . PHE A 1 181 ? -8.818 -0.799 -6.938 1.00 97.31 181 PHE A N 1
ATOM 1455 C CA . PHE A 1 181 ? -9.170 -0.623 -8.348 1.00 97.31 181 PHE A CA 1
ATOM 1456 C C . PHE A 1 181 ? -8.481 0.600 -8.958 1.00 97.31 181 PHE A C 1
ATOM 1458 O O . PHE A 1 181 ? -7.917 0.483 -10.051 1.00 97.31 181 PHE A O 1
ATOM 1465 N N . PHE A 1 182 ? -8.449 1.731 -8.249 1.00 97.62 182 PHE A N 1
ATOM 1466 C CA . PHE A 1 182 ? -7.738 2.929 -8.701 1.00 97.62 182 PHE A CA 1
ATOM 1467 C C . PHE A 1 182 ? -6.233 2.691 -8.836 1.00 97.62 182 PHE A C 1
ATOM 1469 O O . PHE A 1 182 ? -5.657 3.035 -9.867 1.00 97.62 182 PHE A O 1
ATOM 1476 N N . TYR A 1 183 ? -5.595 2.042 -7.859 1.00 97.25 183 TYR A N 1
ATOM 1477 C CA . TYR A 1 183 ? -4.172 1.708 -7.943 1.00 97.25 183 TYR A CA 1
ATOM 1478 C C . TYR A 1 183 ? -3.869 0.773 -9.115 1.00 97.25 183 TYR A C 1
ATOM 1480 O O . TYR A 1 183 ? -2.897 0.991 -9.836 1.00 97.25 183 TYR A O 1
ATOM 1488 N N . ARG A 1 184 ? -4.707 -0.243 -9.355 1.00 97.38 184 ARG A N 1
ATOM 1489 C CA . ARG A 1 184 ? -4.546 -1.149 -10.504 1.00 97.38 184 ARG A CA 1
ATOM 1490 C C . ARG A 1 184 ? -4.725 -0.435 -11.840 1.00 97.38 184 ARG A C 1
ATOM 1492 O O . ARG A 1 184 ? -4.025 -0.773 -12.787 1.00 97.38 184 ARG A O 1
ATOM 1499 N N . ALA A 1 185 ? -5.666 0.503 -11.935 1.00 96.94 185 ALA A N 1
ATOM 1500 C CA . ALA A 1 185 ? -5.850 1.313 -13.137 1.00 96.94 185 ALA A CA 1
ATOM 1501 C C . ALA A 1 185 ? -4.632 2.210 -13.376 1.00 96.94 185 ALA A C 1
ATOM 1503 O O . ALA A 1 185 ? -4.009 2.116 -14.425 1.00 96.94 185 ALA A O 1
ATOM 1504 N N . LYS A 1 186 ? -4.207 2.952 -12.350 1.00 97.62 186 LYS A N 1
ATOM 1505 C CA . LYS A 1 186 ? -3.040 3.830 -12.428 1.00 97.62 186 LYS A CA 1
ATOM 1506 C C . LYS A 1 186 ? -1.766 3.080 -12.825 1.00 97.62 186 LYS A C 1
ATOM 1508 O O . LYS A 1 186 ? -0.984 3.583 -13.618 1.00 97.62 186 LYS A O 1
ATOM 1513 N N . ARG A 1 187 ? -1.558 1.870 -12.296 1.00 96.81 187 ARG A N 1
ATOM 1514 C CA . ARG A 1 187 ? -0.403 1.035 -12.661 1.00 96.81 187 ARG A CA 1
ATOM 1515 C C . ARG A 1 187 ? -0.424 0.626 -14.129 1.00 96.81 187 ARG A C 1
ATOM 1517 O O . ARG A 1 187 ? 0.630 0.647 -14.747 1.00 96.81 187 ARG A O 1
ATOM 1524 N N . ARG A 1 188 ? -1.598 0.310 -14.685 1.00 97.25 188 ARG A N 1
ATOM 1525 C CA . ARG A 1 188 ? -1.740 0.035 -16.123 1.00 97.25 188 ARG A CA 1
ATOM 1526 C C . ARG A 1 188 ? -1.402 1.267 -16.958 1.00 97.25 188 ARG A C 1
ATOM 1528 O O . ARG A 1 188 ? -0.599 1.149 -17.871 1.00 97.25 188 ARG A O 1
ATOM 1535 N N . ASP A 1 189 ? -1.915 2.437 -16.586 1.00 97.75 189 ASP A N 1
ATOM 1536 C CA . ASP A 1 189 ? -1.625 3.686 -17.304 1.00 97.75 189 ASP A CA 1
ATOM 1537 C C . ASP A 1 189 ? -0.124 4.038 -17.250 1.00 97.75 189 ASP A C 1
ATOM 1539 O O . ASP A 1 189 ? 0.474 4.437 -18.249 1.00 97.75 189 ASP A O 1
ATOM 1543 N N . GLU A 1 190 ? 0.512 3.858 -16.085 1.00 96.62 190 GLU A N 1
ATOM 1544 C CA . GLU A 1 190 ? 1.958 4.039 -15.913 1.00 96.62 190 GLU A CA 1
ATOM 1545 C C . GLU A 1 190 ? 2.749 3.048 -16.786 1.00 96.62 190 GLU A C 1
ATOM 1547 O O . GLU A 1 190 ? 3.678 3.452 -17.485 1.00 96.62 190 GLU A O 1
ATOM 1552 N N . GLU A 1 191 ? 2.382 1.762 -16.786 1.00 97.00 191 GLU A N 1
ATOM 1553 C CA . GLU A 1 191 ? 3.016 0.725 -17.611 1.00 97.00 191 GLU A CA 1
ATOM 1554 C C . GLU A 1 191 ? 2.877 1.007 -19.113 1.00 97.00 191 GLU A C 1
ATOM 1556 O O . GLU A 1 191 ? 3.861 0.887 -19.846 1.00 97.00 191 GLU A O 1
ATOM 1561 N N . GLU A 1 192 ? 1.696 1.424 -19.570 1.00 97.75 192 GLU A N 1
ATOM 1562 C CA . GLU A 1 192 ? 1.454 1.820 -20.961 1.00 97.75 192 GLU A CA 1
ATOM 1563 C C . GLU A 1 192 ? 2.326 3.020 -21.351 1.00 97.75 192 GLU A C 1
ATOM 1565 O O . GLU A 1 192 ? 3.028 2.968 -22.365 1.00 97.75 192 GLU A O 1
ATOM 1570 N N . ALA A 1 193 ? 2.390 4.052 -20.504 1.00 97.75 193 ALA A N 1
ATOM 1571 C CA . ALA A 1 193 ? 3.258 5.206 -20.732 1.00 97.75 193 ALA A CA 1
ATOM 1572 C C . ALA A 1 193 ? 4.744 4.807 -20.814 1.00 97.75 193 ALA A C 1
ATOM 1574 O O . ALA A 1 193 ? 5.477 5.287 -21.683 1.00 97.75 193 ALA A O 1
ATOM 1575 N N . PHE A 1 194 ? 5.209 3.894 -19.953 1.00 97.25 194 PHE A N 1
ATOM 1576 C CA . PHE A 1 194 ? 6.582 3.384 -20.029 1.00 97.25 194 PHE A CA 1
ATOM 1577 C C . PHE A 1 194 ? 6.840 2.597 -21.318 1.00 97.25 194 PHE A C 1
ATOM 1579 O O . PHE A 1 194 ? 7.902 2.757 -21.926 1.00 97.25 194 PHE A O 1
ATOM 1586 N N . GLN A 1 195 ? 5.888 1.777 -21.765 1.00 97.94 195 GLN A N 1
ATOM 1587 C CA . GLN A 1 195 ? 6.011 1.036 -23.022 1.00 97.94 195 GLN A CA 1
ATOM 1588 C C . GLN A 1 195 ? 6.078 1.969 -24.236 1.00 97.94 195 GLN A C 1
ATOM 1590 O O . GLN A 1 195 ? 6.861 1.717 -25.155 1.00 97.94 195 GLN A O 1
ATOM 1595 N N . GLU A 1 196 ? 5.311 3.059 -24.247 1.00 98.00 196 GLU A N 1
ATOM 1596 C CA . GLU A 1 196 ? 5.399 4.072 -25.304 1.00 98.00 196 GLU A CA 1
ATOM 1597 C C . GLU A 1 196 ? 6.773 4.747 -25.340 1.00 98.00 196 GLU A C 1
ATOM 1599 O O . GLU A 1 196 ? 7.357 4.913 -26.416 1.00 98.00 196 GLU A O 1
ATOM 1604 N N . VAL A 1 197 ? 7.334 5.076 -24.172 1.00 98.00 197 VAL A N 1
ATOM 1605 C CA . VAL A 1 197 ? 8.688 5.642 -24.074 1.00 98.00 197 VAL A CA 1
ATOM 1606 C C . VAL A 1 197 ? 9.734 4.659 -24.600 1.00 98.00 197 VAL A C 1
ATOM 1608 O O . VAL A 1 197 ? 10.603 5.064 -25.377 1.00 98.00 197 VAL A O 1
ATOM 1611 N N . LEU A 1 198 ? 9.647 3.378 -24.228 1.00 97.81 198 LEU A N 1
ATOM 1612 C CA . LEU A 1 198 ? 10.556 2.341 -24.726 1.00 97.81 198 LEU A CA 1
ATOM 1613 C C . LEU A 1 198 ? 10.470 2.203 -26.245 1.00 97.81 198 LEU A C 1
ATOM 1615 O O . LEU A 1 198 ? 11.500 2.275 -26.913 1.00 97.81 198 LEU A O 1
ATOM 1619 N N . ARG A 1 199 ? 9.257 2.126 -26.801 1.00 97.75 199 ARG A N 1
ATOM 1620 C CA . ARG A 1 199 ? 9.042 2.074 -28.255 1.00 97.75 199 ARG A CA 1
ATOM 1621 C C . ARG A 1 199 ? 9.640 3.297 -28.958 1.00 97.75 199 ARG A C 1
ATOM 1623 O O . ARG A 1 199 ? 10.250 3.176 -30.017 1.00 97.75 199 ARG A O 1
ATOM 1630 N N . GLY A 1 200 ? 9.508 4.481 -28.358 1.00 98.12 200 GLY A N 1
ATOM 1631 C CA . GLY A 1 200 ? 10.115 5.709 -28.872 1.00 98.12 200 GLY A CA 1
ATOM 1632 C C . GLY A 1 200 ? 11.648 5.691 -28.843 1.00 98.12 200 GLY A C 1
ATOM 1633 O O . GLY A 1 200 ? 12.287 6.215 -29.757 1.00 98.12 200 GLY A O 1
ATOM 1634 N N . LEU A 1 201 ? 12.256 5.093 -27.816 1.00 97.94 201 LEU A N 1
ATOM 1635 C CA . LEU A 1 201 ? 13.709 4.915 -27.737 1.00 97.94 201 LEU A CA 1
ATOM 1636 C C . LEU A 1 201 ? 14.216 3.869 -28.735 1.00 97.94 201 LEU A C 1
ATOM 1638 O O . LEU A 1 201 ? 15.252 4.092 -29.359 1.00 97.94 201 LEU A O 1
ATOM 1642 N N . GLU A 1 202 ? 13.483 2.775 -28.924 1.00 98.00 202 GLU A N 1
ATOM 1643 C CA . GLU A 1 202 ? 13.792 1.749 -29.924 1.00 98.00 202 GLU A CA 1
ATOM 1644 C C . GLU A 1 202 ? 13.757 2.324 -31.343 1.00 98.00 202 GLU A C 1
ATOM 1646 O O . GLU A 1 202 ? 14.722 2.158 -32.084 1.00 98.00 202 GLU A O 1
ATOM 1651 N N . ALA A 1 203 ? 12.729 3.107 -31.684 1.00 98.06 203 ALA A N 1
ATOM 1652 C CA . ALA A 1 203 ? 12.654 3.783 -32.980 1.00 98.06 203 ALA A CA 1
ATOM 1653 C C . ALA A 1 203 ? 13.826 4.760 -33.201 1.00 98.06 203 ALA A C 1
ATOM 1655 O O . ALA A 1 203 ? 14.406 4.817 -34.283 1.00 98.06 203 ALA A O 1
ATOM 1656 N N . LYS A 1 204 ? 14.227 5.515 -32.167 1.00 97.81 204 LYS A N 1
ATOM 1657 C CA . LYS A 1 204 ? 15.410 6.395 -32.243 1.00 97.81 204 LYS A CA 1
ATOM 1658 C C . LYS A 1 204 ? 16.706 5.607 -32.416 1.00 97.81 204 LYS A C 1
ATOM 1660 O O . LYS A 1 204 ? 17.608 6.069 -33.112 1.00 97.81 204 LYS A O 1
ATOM 1665 N N . LYS A 1 205 ? 16.817 4.445 -31.770 1.00 97.88 205 LYS A N 1
ATOM 1666 C CA . LYS A 1 205 ? 17.965 3.548 -31.921 1.00 97.88 205 LYS A CA 1
ATOM 1667 C C . LYS A 1 205 ? 18.052 3.033 -33.358 1.00 97.88 205 LYS A C 1
ATOM 1669 O O . LYS A 1 205 ? 19.128 3.111 -33.938 1.00 97.88 205 LYS A O 1
ATOM 1674 N N . GLU A 1 206 ? 16.940 2.584 -33.934 1.00 97.88 206 GLU A N 1
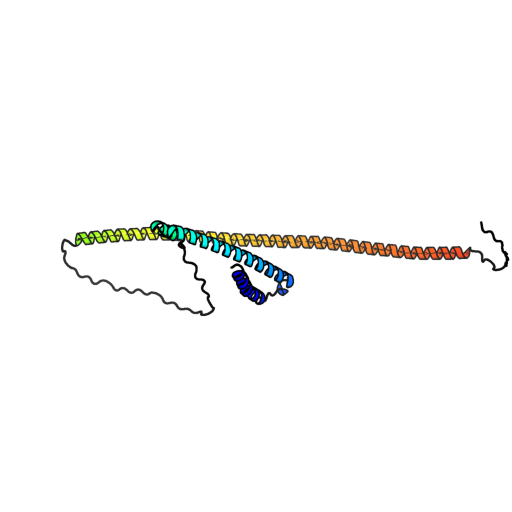ATOM 1675 C CA . GLU A 1 206 ? 16.875 2.117 -35.324 1.00 97.88 206 GLU A CA 1
ATOM 1676 C C . GLU A 1 206 ? 17.279 3.228 -36.308 1.00 97.88 206 GLU A C 1
ATOM 1678 O O . GLU A 1 206 ? 18.184 3.038 -37.117 1.00 97.88 206 GLU A O 1
ATOM 1683 N N . GLN A 1 207 ? 16.739 4.442 -36.147 1.00 97.56 207 GLN A N 1
ATOM 1684 C CA . GLN A 1 207 ? 17.152 5.611 -36.941 1.00 97.56 207 GLN A CA 1
ATOM 1685 C C . GLN A 1 207 ? 18.657 5.907 -36.818 1.00 97.56 207 GLN A C 1
ATOM 1687 O O . GLN A 1 207 ? 19.331 6.251 -37.795 1.00 97.56 207 GLN A O 1
ATOM 1692 N N . LEU A 1 208 ? 19.216 5.781 -35.611 1.00 97.69 208 LEU A N 1
ATOM 1693 C CA . LEU A 1 208 ? 20.646 5.983 -35.395 1.00 97.69 208 LEU A CA 1
ATOM 1694 C C . LEU A 1 208 ? 21.483 4.886 -36.070 1.00 97.69 208 LEU A C 1
ATOM 1696 O O . LEU A 1 208 ? 22.537 5.181 -36.633 1.00 97.69 208 LEU A O 1
ATOM 1700 N N . GLU A 1 209 ? 21.026 3.638 -36.056 1.00 97.56 209 GLU A N 1
ATOM 1701 C CA . GLU A 1 209 ? 21.686 2.529 -36.750 1.00 97.56 209 GLU A CA 1
ATOM 1702 C C . GLU A 1 209 ? 21.666 2.730 -38.271 1.00 97.56 209 GLU A C 1
ATOM 1704 O O . GLU A 1 209 ? 22.713 2.599 -38.914 1.00 97.56 209 GLU A O 1
ATOM 1709 N N . GLU A 1 210 ? 20.531 3.148 -38.837 1.00 97.31 210 GLU A N 1
ATOM 1710 C CA . GLU A 1 210 ? 20.406 3.499 -40.257 1.00 97.31 210 GLU A CA 1
ATOM 1711 C C . GLU A 1 210 ? 21.373 4.623 -40.648 1.00 97.31 210 GLU A C 1
ATOM 1713 O O . GLU A 1 210 ? 22.140 4.492 -41.607 1.00 97.31 210 GLU A O 1
ATOM 1718 N N . THR A 1 211 ? 21.410 5.711 -39.873 1.00 97.19 211 THR A N 1
ATOM 1719 C CA . THR A 1 211 ? 22.344 6.820 -40.137 1.00 97.19 211 THR A CA 1
ATOM 1720 C C . THR A 1 211 ? 23.806 6.385 -40.017 1.00 97.19 211 THR A C 1
ATOM 1722 O O . THR A 1 211 ? 24.629 6.761 -40.853 1.00 97.19 211 THR A O 1
ATOM 1725 N N . CYS A 1 212 ? 24.148 5.530 -39.049 1.00 96.88 212 CYS A N 1
ATOM 1726 C CA . CYS A 1 212 ? 25.493 4.962 -38.935 1.00 96.88 212 CYS A CA 1
ATOM 1727 C C . CYS A 1 212 ? 25.866 4.116 -40.161 1.00 96.88 212 CYS A C 1
ATOM 1729 O O . CYS A 1 212 ? 27.010 4.179 -40.620 1.00 96.88 212 CYS A O 1
ATOM 1731 N N . MET A 1 213 ? 24.927 3.340 -40.706 1.00 97.38 213 MET A N 1
ATOM 1732 C CA . MET A 1 213 ? 25.142 2.575 -41.937 1.00 97.38 213 MET A CA 1
ATOM 1733 C C . MET A 1 213 ? 25.377 3.492 -43.140 1.00 97.38 213 MET A C 1
ATOM 1735 O O . MET A 1 213 ? 26.315 3.262 -43.903 1.00 97.38 213 MET A O 1
ATOM 1739 N N . ILE A 1 214 ? 24.609 4.577 -43.257 1.00 97.56 214 ILE A N 1
ATOM 1740 C CA . ILE A 1 214 ? 24.811 5.599 -44.293 1.00 97.56 214 ILE A CA 1
ATOM 1741 C C . ILE A 1 214 ? 26.220 6.206 -44.192 1.00 97.56 214 ILE A C 1
ATOM 1743 O O . ILE A 1 214 ? 26.938 6.265 -45.188 1.00 97.56 214 ILE A O 1
ATOM 1747 N N . TYR A 1 215 ? 26.666 6.596 -42.993 1.00 97.12 215 TYR A N 1
ATOM 1748 C CA . TYR A 1 215 ? 28.018 7.138 -42.809 1.00 97.12 215 TYR A CA 1
ATOM 1749 C C . TYR A 1 215 ? 29.121 6.126 -43.128 1.00 97.12 215 TYR A C 1
ATOM 1751 O O . TYR A 1 215 ? 30.144 6.500 -43.702 1.00 97.12 215 TYR A O 1
ATOM 1759 N N . ARG A 1 216 ? 28.932 4.843 -42.801 1.00 97.44 216 ARG A N 1
ATOM 1760 C CA . ARG A 1 216 ? 29.884 3.788 -43.187 1.00 97.44 216 ARG A CA 1
ATOM 1761 C C . ARG A 1 216 ? 30.000 3.658 -44.703 1.00 97.44 216 ARG A C 1
ATOM 1763 O O . ARG A 1 216 ? 31.119 3.534 -45.196 1.00 97.44 216 ARG A O 1
ATOM 1770 N N . ASN A 1 217 ? 28.881 3.741 -45.421 1.00 97.38 217 ASN A N 1
ATOM 1771 C CA . ASN A 1 217 ? 28.877 3.717 -46.883 1.00 97.38 217 ASN A CA 1
ATOM 1772 C C . ASN A 1 217 ? 29.596 4.943 -47.461 1.00 97.38 217 ASN A C 1
ATOM 1774 O O . ASN A 1 217 ? 30.489 4.775 -48.284 1.00 97.38 217 ASN A O 1
ATOM 1778 N N . TYR A 1 218 ? 29.324 6.150 -46.949 1.00 96.94 218 TYR A N 1
ATOM 1779 C CA . TYR A 1 218 ? 30.052 7.357 -47.367 1.00 96.94 218 TYR A CA 1
ATOM 1780 C C . TYR A 1 218 ? 31.565 7.259 -47.134 1.00 96.94 218 TYR A C 1
ATOM 1782 O O . TYR A 1 218 ? 32.352 7.735 -47.950 1.00 96.94 218 TYR A O 1
ATOM 1790 N N . ILE A 1 219 ? 32.001 6.635 -46.034 1.00 96.94 219 ILE A N 1
ATOM 1791 C CA . ILE A 1 219 ? 33.431 6.403 -45.780 1.00 96.94 219 ILE A CA 1
ATOM 1792 C C . ILE A 1 219 ? 34.019 5.429 -46.809 1.00 96.94 219 ILE A C 1
ATOM 1794 O O . ILE A 1 219 ? 35.155 5.630 -47.237 1.00 96.94 219 ILE A O 1
ATOM 1798 N N . ALA A 1 220 ? 33.283 4.384 -47.195 1.00 96.56 220 ALA A N 1
ATOM 1799 C CA . ALA A 1 220 ? 33.724 3.444 -48.224 1.00 96.56 220 ALA A CA 1
ATOM 1800 C C . ALA A 1 220 ? 33.852 4.136 -49.591 1.00 96.56 220 ALA A C 1
ATOM 1802 O O . ALA A 1 220 ? 34.928 4.106 -50.181 1.00 96.56 220 ALA A O 1
ATOM 1803 N N . GLU A 1 221 ? 32.822 4.867 -50.021 1.00 96.88 221 GLU A N 1
ATOM 1804 C CA . GLU A 1 221 ? 32.843 5.651 -51.264 1.00 96.88 221 GLU A CA 1
ATOM 1805 C C . GLU A 1 221 ? 33.978 6.688 -51.272 1.00 96.88 221 GLU A C 1
ATOM 1807 O O . GLU A 1 221 ? 34.669 6.869 -52.275 1.00 96.88 221 GLU A O 1
ATOM 1812 N N . GLY A 1 222 ? 34.219 7.349 -50.135 1.00 97.00 222 GLY A N 1
ATOM 1813 C CA . GLY A 1 222 ? 35.325 8.292 -49.983 1.00 97.00 222 GLY A CA 1
ATOM 1814 C C . GLY A 1 222 ? 36.702 7.634 -50.121 1.00 97.00 222 GLY A C 1
ATOM 1815 O O . GLY A 1 222 ? 37.612 8.242 -50.685 1.00 97.00 222 GLY A O 1
ATOM 1816 N N . ARG A 1 223 ? 36.870 6.394 -49.642 1.00 96.75 223 ARG A N 1
ATOM 1817 C CA . ARG A 1 223 ? 38.108 5.618 -49.841 1.00 96.75 223 ARG A CA 1
ATOM 1818 C C . ARG A 1 223 ? 38.296 5.248 -51.307 1.00 96.75 223 ARG A C 1
ATOM 1820 O O . ARG A 1 223 ? 39.374 5.501 -51.836 1.00 96.75 223 ARG A O 1
ATOM 1827 N N . ASP A 1 224 ? 37.246 4.761 -51.963 1.00 96.88 224 ASP A N 1
ATOM 1828 C CA . ASP A 1 224 ? 37.289 4.413 -53.387 1.00 96.88 224 ASP A CA 1
ATOM 1829 C C . ASP A 1 224 ? 37.654 5.634 -54.246 1.00 96.88 224 ASP A C 1
ATOM 1831 O O . ASP A 1 224 ? 38.477 5.544 -55.158 1.00 96.88 224 ASP A O 1
ATOM 1835 N N . LEU A 1 225 ? 37.096 6.807 -53.925 1.00 96.88 225 LEU A N 1
ATOM 1836 C CA . LEU A 1 225 ? 37.434 8.058 -54.603 1.00 96.88 225 LEU A CA 1
ATOM 1837 C C . LEU A 1 225 ? 38.901 8.457 -54.381 1.00 96.88 225 LEU A C 1
ATOM 1839 O O . LEU A 1 225 ? 39.572 8.880 -55.323 1.00 96.88 225 LEU A O 1
ATOM 1843 N N . LEU A 1 226 ? 39.416 8.326 -53.154 1.00 96.19 226 LEU A N 1
ATOM 1844 C CA . LEU A 1 226 ? 40.824 8.610 -52.855 1.00 96.19 226 LEU A CA 1
ATOM 1845 C C . LEU A 1 226 ? 41.769 7.677 -53.618 1.00 96.19 226 LEU A C 1
ATOM 1847 O O . LEU A 1 226 ? 42.806 8.135 -54.107 1.00 96.19 226 LEU A O 1
ATOM 1851 N N . ASP A 1 227 ? 41.411 6.402 -53.754 1.00 95.75 227 ASP A N 1
ATOM 1852 C CA . ASP A 1 227 ? 42.182 5.442 -54.540 1.00 95.75 227 ASP A CA 1
ATOM 1853 C C . ASP A 1 227 ? 42.154 5.801 -56.034 1.00 95.75 227 ASP A C 1
ATOM 1855 O O . ASP A 1 227 ? 43.214 5.865 -56.662 1.00 95.75 227 ASP A O 1
ATOM 1859 N N . GLN A 1 228 ? 40.996 6.186 -56.583 1.00 95.25 228 GLN A N 1
ATOM 1860 C CA . GLN A 1 228 ? 40.894 6.700 -57.958 1.00 95.25 228 GLN A CA 1
ATOM 1861 C C . GLN A 1 228 ? 41.747 7.959 -58.176 1.00 95.25 228 GLN A C 1
ATOM 1863 O O . GLN A 1 228 ? 42.440 8.080 -59.190 1.00 95.25 228 GLN A O 1
ATOM 1868 N N . MET A 1 229 ? 41.741 8.900 -57.225 1.00 93.75 229 MET A N 1
ATOM 1869 C CA . MET A 1 229 ? 42.582 10.099 -57.291 1.00 93.75 229 MET A CA 1
ATOM 1870 C C . MET A 1 229 ? 44.073 9.751 -57.240 1.00 93.75 229 MET A C 1
ATOM 1872 O O . MET A 1 229 ? 44.870 10.355 -57.965 1.00 93.75 229 MET A O 1
ATOM 1876 N N . ARG A 1 230 ? 44.462 8.769 -56.416 1.00 93.31 230 ARG A N 1
ATOM 1877 C CA . ARG A 1 230 ? 45.843 8.280 -56.342 1.00 93.31 230 ARG A CA 1
ATOM 1878 C C . ARG A 1 230 ? 46.267 7.642 -57.661 1.00 93.31 230 ARG A C 1
ATOM 1880 O O . ARG A 1 230 ? 47.328 7.990 -58.175 1.00 93.31 230 ARG A O 1
ATOM 1887 N N . GLU A 1 231 ? 45.446 6.766 -58.234 1.00 92.50 231 GLU A N 1
ATOM 1888 C CA . GLU A 1 231 ? 45.708 6.157 -59.543 1.00 92.50 231 GLU A CA 1
ATOM 1889 C C . GLU A 1 231 ? 45.836 7.208 -60.647 1.00 92.50 231 GLU A C 1
ATOM 1891 O O . GLU A 1 231 ? 46.778 7.158 -61.440 1.00 92.50 231 GLU A O 1
ATOM 1896 N N . TYR A 1 232 ? 44.925 8.185 -60.679 1.00 92.56 232 TYR A N 1
ATOM 1897 C CA . TYR A 1 232 ? 44.992 9.292 -61.627 1.00 92.56 232 TYR A CA 1
ATOM 1898 C C . TYR A 1 232 ? 46.303 10.067 -61.467 1.00 92.56 232 TYR A C 1
ATOM 1900 O O . TYR A 1 232 ? 47.012 10.267 -62.450 1.00 92.56 232 TYR A O 1
ATOM 1908 N N . SER A 1 233 ? 46.680 10.438 -60.239 1.00 92.25 233 SER A N 1
ATOM 1909 C CA . SER A 1 233 ? 47.941 11.143 -59.985 1.00 92.25 233 SER A CA 1
ATOM 1910 C C . SER A 1 233 ? 49.157 10.343 -60.459 1.00 92.25 233 SER A C 1
ATOM 1912 O O . SER A 1 233 ? 50.054 10.925 -61.064 1.00 92.25 233 SER A O 1
ATOM 1914 N N . MET A 1 234 ? 49.183 9.026 -60.236 1.00 86.06 234 MET A N 1
ATOM 1915 C CA . MET A 1 234 ? 50.295 8.157 -60.649 1.00 86.06 234 MET A CA 1
ATOM 1916 C C . MET A 1 234 ? 50.431 8.042 -62.176 1.00 86.06 234 MET A C 1
ATOM 1918 O O . MET A 1 234 ? 51.524 7.798 -62.681 1.00 86.06 234 MET A O 1
ATOM 1922 N N . ARG A 1 235 ? 49.352 8.258 -62.942 1.00 84.56 235 ARG A N 1
ATOM 1923 C CA . ARG A 1 235 ? 49.426 8.305 -64.416 1.00 84.56 235 ARG A CA 1
ATOM 1924 C C . ARG A 1 235 ? 50.126 9.556 -64.945 1.00 84.56 235 ARG A C 1
ATOM 1926 O O . ARG A 1 235 ? 50.673 9.515 -66.043 1.00 84.56 235 ARG A O 1
ATOM 1933 N N . PHE A 1 236 ? 50.101 10.653 -64.188 1.00 78.50 236 PHE A N 1
ATOM 1934 C CA . PHE A 1 236 ? 50.715 11.928 -64.574 1.00 78.50 236 PHE A CA 1
ATOM 1935 C C . PHE A 1 236 ? 52.034 12.213 -63.852 1.00 78.50 236 PHE A C 1
ATOM 1937 O O . PHE A 1 236 ? 52.696 13.196 -64.184 1.00 78.50 236 PHE A O 1
ATOM 1944 N N . THR A 1 237 ? 52.457 11.371 -62.903 1.00 70.00 237 THR A N 1
ATOM 1945 C CA . THR A 1 237 ? 53.824 11.425 -62.380 1.00 70.00 237 THR A CA 1
ATOM 1946 C C . THR A 1 237 ? 54.781 10.903 -63.452 1.00 70.00 237 THR A C 1
ATOM 1948 O O . THR A 1 237 ? 54.699 9.721 -63.797 1.00 70.00 237 THR A O 1
ATOM 1951 N N . PRO A 1 238 ? 55.679 11.739 -64.005 1.00 62.00 238 PRO A N 1
ATOM 1952 C CA . PRO A 1 238 ? 56.671 11.261 -64.954 1.00 62.00 238 PRO A CA 1
ATOM 1953 C C . PRO A 1 238 ? 57.548 10.219 -64.259 1.00 62.00 238 PRO A C 1
ATOM 1955 O O . PRO A 1 238 ? 57.964 10.420 -63.116 1.00 62.00 238 PRO A O 1
ATOM 1958 N N . SER A 1 239 ? 57.835 9.105 -64.940 1.00 57.12 239 SER A N 1
ATOM 1959 C CA . SER A 1 239 ? 58.861 8.175 -64.480 1.00 57.12 239 SER A CA 1
ATOM 1960 C C . SER A 1 239 ? 60.158 8.966 -64.374 1.00 57.12 239 SER A C 1
ATOM 1962 O O . SER A 1 239 ? 60.716 9.371 -65.396 1.00 57.12 239 SER A O 1
ATOM 1964 N N . VAL A 1 240 ? 60.617 9.231 -63.154 1.00 57.25 240 VAL A N 1
ATOM 1965 C CA . VAL A 1 240 ? 61.968 9.737 -62.948 1.00 57.25 240 VAL A CA 1
ATOM 1966 C C . VAL A 1 240 ? 62.875 8.630 -63.464 1.00 57.25 240 VAL A C 1
ATOM 1968 O O . VAL A 1 240 ? 62.996 7.577 -62.838 1.00 57.25 240 VAL A O 1
ATOM 1971 N N . SER A 1 241 ? 63.420 8.821 -64.667 1.00 46.03 241 SER A N 1
ATOM 1972 C CA . SER A 1 241 ? 64.488 7.984 -65.186 1.00 46.03 241 SER A CA 1
ATOM 1973 C C . SER A 1 241 ? 65.601 8.042 -64.154 1.00 46.03 241 SER A C 1
ATOM 1975 O O . SER A 1 241 ? 66.166 9.108 -63.903 1.00 46.03 241 SER A O 1
ATOM 1977 N N . SER A 1 242 ? 65.847 6.908 -63.509 1.00 54.34 242 SER A N 1
ATOM 1978 C CA . SER A 1 242 ? 67.000 6.682 -62.652 1.00 54.34 242 SER A CA 1
ATOM 1979 C C . SER A 1 242 ? 68.253 6.713 -63.522 1.00 54.34 242 SER A C 1
ATOM 1981 O O . SER A 1 242 ? 68.789 5.666 -63.846 1.00 54.34 242 SER A O 1
ATOM 1983 N N . ASP A 1 243 ? 68.675 7.905 -63.919 1.00 51.56 243 ASP A N 1
ATOM 1984 C CA . ASP A 1 243 ? 69.981 8.182 -64.495 1.00 51.56 243 ASP A CA 1
ATOM 1985 C C . ASP A 1 243 ? 70.327 9.624 -64.134 1.00 51.56 243 ASP A C 1
ATOM 1987 O O . ASP A 1 243 ? 69.852 10.569 -64.762 1.00 51.56 243 ASP A O 1
ATOM 1991 N N . SER A 1 244 ? 71.093 9.784 -63.057 1.00 49.00 244 SER A N 1
ATOM 1992 C CA . SER A 1 244 ? 72.102 10.835 -62.897 1.00 49.00 244 SER A CA 1
ATOM 1993 C C . SER A 1 244 ? 72.644 10.767 -61.474 1.00 49.00 244 SER A C 1
ATOM 1995 O O . SER A 1 244 ? 72.115 11.369 -60.536 1.00 49.00 244 SER A O 1
ATOM 1997 N N . ASP A 1 245 ? 73.724 10.001 -61.341 1.00 52.31 245 ASP A N 1
ATOM 1998 C CA . ASP A 1 245 ? 74.767 10.253 -60.362 1.00 52.31 245 ASP A CA 1
ATOM 1999 C C . ASP A 1 245 ? 75.095 11.752 -60.338 1.00 52.31 245 ASP A C 1
ATOM 2001 O O . ASP A 1 245 ? 75.626 12.308 -61.299 1.00 52.31 245 ASP A O 1
ATOM 2005 N N . CYS A 1 246 ? 74.812 12.418 -59.223 1.00 42.22 246 CYS A N 1
ATOM 2006 C CA . CYS A 1 246 ? 75.375 13.733 -58.959 1.00 42.22 246 CYS A CA 1
ATOM 2007 C C . CYS A 1 246 ? 75.906 13.760 -57.532 1.00 42.22 246 CYS A C 1
ATOM 2009 O O . CYS A 1 246 ? 75.262 14.199 -56.579 1.00 42.22 246 CYS A O 1
ATOM 2011 N N . SER A 1 247 ? 77.117 13.222 -57.423 1.00 51.72 247 SER A N 1
ATOM 2012 C CA . SER A 1 247 ? 78.085 13.447 -56.364 1.00 51.72 247 SER A CA 1
ATOM 2013 C C . SER A 1 247 ? 78.008 14.889 -55.860 1.00 51.72 247 SER A C 1
ATOM 2015 O O . SER A 1 247 ? 78.394 15.821 -56.566 1.00 51.72 247 SER A O 1
ATOM 2017 N N . ARG A 1 248 ? 77.560 15.092 -54.619 1.00 43.75 248 ARG A N 1
ATOM 2018 C CA . ARG A 1 248 ? 77.774 16.361 -53.922 1.00 43.75 248 ARG A CA 1
ATOM 2019 C C . ARG A 1 248 ? 78.481 16.110 -52.602 1.00 43.75 248 ARG A C 1
ATOM 2021 O O . ARG A 1 248 ? 77.876 15.839 -51.573 1.00 43.75 248 ARG A O 1
ATOM 2028 N N . SER A 1 249 ? 79.800 16.198 -52.721 1.00 47.47 249 SER A N 1
ATOM 2029 C CA . SER A 1 249 ? 80.787 16.354 -51.665 1.00 47.47 249 SER A CA 1
ATOM 2030 C C . SER A 1 249 ? 80.400 17.440 -50.657 1.00 47.47 249 SER A C 1
ATOM 2032 O O . SER A 1 249 ? 80.003 18.540 -51.049 1.00 47.47 249 SER A O 1
ATOM 2034 N N . GLU A 1 250 ? 80.586 17.103 -49.384 1.00 48.50 250 GLU A N 1
ATOM 2035 C CA . GLU A 1 250 ? 81.104 17.937 -48.295 1.00 48.50 250 GLU A CA 1
ATOM 2036 C C . GLU A 1 250 ? 81.096 19.461 -48.505 1.00 48.50 250 GLU A C 1
ATOM 2038 O O . GLU A 1 250 ? 81.863 20.021 -49.297 1.00 48.50 250 GLU A O 1
ATOM 2043 N N . ARG A 1 251 ? 80.341 20.155 -47.648 1.00 47.00 251 ARG A N 1
ATOM 2044 C CA . ARG A 1 251 ? 80.943 21.244 -46.878 1.00 47.00 251 ARG A CA 1
ATOM 2045 C C . ARG A 1 251 ? 80.180 21.507 -45.586 1.00 47.00 251 ARG A C 1
ATOM 2047 O O . ARG A 1 251 ? 78.991 21.808 -45.591 1.00 47.00 251 ARG A O 1
ATOM 2054 N N . GLU A 1 252 ? 80.931 21.357 -44.506 1.00 49.59 252 GLU A N 1
ATOM 2055 C CA . GLU A 1 252 ? 80.704 21.873 -43.164 1.00 49.59 252 GLU A CA 1
ATOM 2056 C C . GLU A 1 252 ? 80.153 23.305 -43.186 1.00 49.59 252 GLU A C 1
ATOM 2058 O O . GLU A 1 252 ? 80.606 24.115 -43.992 1.00 49.59 252 GLU A O 1
ATOM 2063 N N . PHE A 1 253 ? 79.256 23.638 -42.255 1.00 46.56 253 PHE A N 1
ATOM 2064 C CA . PHE A 1 253 ? 79.395 24.863 -41.465 1.00 46.56 253 PHE A CA 1
ATOM 2065 C C . PHE A 1 253 ? 78.576 24.742 -40.172 1.00 46.56 253 PHE A C 1
ATOM 2067 O O . PHE A 1 253 ? 77.349 24.670 -40.186 1.00 46.56 253 PHE A O 1
ATOM 2074 N N . VAL A 1 254 ? 79.310 24.672 -39.063 1.00 44.44 254 VAL A N 1
ATOM 2075 C CA . VAL A 1 254 ? 78.848 24.862 -37.686 1.00 44.44 254 VAL A CA 1
ATOM 2076 C C . VAL A 1 254 ? 78.928 26.360 -37.390 1.00 44.44 254 VAL A C 1
ATOM 2078 O O . VAL A 1 254 ? 79.936 26.988 -37.718 1.00 44.44 254 VAL A O 1
ATOM 2081 N N . GLY A 1 255 ? 77.885 26.909 -36.767 1.00 41.75 255 GLY A N 1
ATOM 2082 C CA . GLY A 1 255 ? 77.795 28.297 -36.313 1.00 41.75 255 GLY A CA 1
ATOM 2083 C C . GLY A 1 255 ? 76.366 28.667 -35.973 1.00 41.75 255 GLY A C 1
ATOM 2084 O O . GLY A 1 255 ? 75.670 29.129 -36.900 1.00 41.75 255 GLY A O 1
#

Radius of gyration: 50.41 Å; chains: 1; bounding box: 140×61×130 Å

Sequence (255 aa):
METVVKYRFDQEMVPFVKQLDIKTALFGYDKTDVYNKFKDLLVRAREVSQELVAEEYLTIEQMKTELFAAAGDPAKLEAFHAKWSPQEPLPEIKHETDEKKANGEGFIESDLPVATSVPVAVSGEHMAESGSQLQELQTQLDYYREREKELNRTEDILREARLEGEAIIHSAQVRAEQELFFYRAKRRDEEEAFQEVLRGLEAKKEQLEETCMIYRNYIAEGRDLLDQMREYSMRFTPSVSSDSDCSRSEREFVG